Protein AF-A0A925ALH7-F1 (afdb_monomer_lite)

Structure (mmCIF, N/CA/C/O backbone):
data_AF-A0A925ALH7-F1
#
_entry.id   AF-A0A925ALH7-F1
#
loop_
_atom_site.group_PDB
_atom_site.id
_atom_site.type_symbol
_atom_site.label_atom_id
_atom_site.label_alt_id
_atom_site.label_comp_id
_atom_site.label_asym_id
_atom_site.label_entity_id
_atom_site.label_seq_id
_atom_site.pdbx_PDB_ins_code
_atom_site.Cartn_x
_atom_site.Cartn_y
_atom_site.Cartn_z
_atom_site.occupancy
_atom_site.B_iso_or_equiv
_atom_site.auth_seq_id
_atom_site.auth_comp_id
_atom_site.auth_asym_id
_atom_site.auth_atom_id
_atom_site.pdbx_PDB_model_num
ATOM 1 N N . MET A 1 1 ? -14.992 1.426 3.749 1.00 86.06 1 MET A N 1
ATOM 2 C CA . MET A 1 1 ? -14.210 1.825 4.932 1.00 86.06 1 MET A CA 1
ATOM 3 C C . MET A 1 1 ? -14.855 1.413 6.254 1.00 86.06 1 MET A C 1
ATOM 5 O O . MET A 1 1 ? -14.428 0.406 6.809 1.00 86.06 1 MET A O 1
ATOM 9 N N . ARG A 1 2 ? -15.928 2.074 6.720 1.00 90.50 2 ARG A N 1
ATOM 10 C CA . ARG A 1 2 ? -16.553 1.823 8.039 1.00 90.50 2 ARG A CA 1
ATOM 11 C C . ARG A 1 2 ? -16.917 0.365 8.333 1.00 90.50 2 ARG A C 1
ATOM 13 O O . ARG A 1 2 ? -16.501 -0.179 9.348 1.00 90.50 2 ARG A O 1
ATOM 20 N N . ALA A 1 3 ? -17.649 -0.301 7.438 1.00 90.56 3 ALA A N 1
ATOM 21 C CA . ALA A 1 3 ? -18.069 -1.691 7.657 1.00 90.56 3 ALA A CA 1
ATOM 22 C C . ALA A 1 3 ? -16.878 -2.656 7.830 1.00 90.56 3 ALA A C 1
ATOM 24 O O . ALA A 1 3 ? -16.920 -3.555 8.670 1.00 90.56 3 ALA A O 1
ATOM 25 N N . ARG A 1 4 ? -15.788 -2.436 7.078 1.00 89.25 4 ARG A N 1
ATOM 26 C CA . ARG A 1 4 ? -14.549 -3.217 7.206 1.00 89.25 4 ARG A CA 1
ATOM 27 C C . ARG A 1 4 ? -13.838 -2.937 8.526 1.00 89.25 4 ARG A C 1
ATOM 29 O O . ARG A 1 4 ? -13.373 -3.889 9.146 1.00 89.25 4 ARG A O 1
ATOM 36 N N . LEU A 1 5 ? -13.804 -1.677 8.975 1.00 92.44 5 LEU A N 1
ATOM 37 C CA . LEU A 1 5 ? -13.282 -1.335 10.300 1.00 92.44 5 LEU A CA 1
ATOM 38 C C . LEU A 1 5 ? -14.066 -2.052 11.393 1.00 92.44 5 LEU A C 1
ATOM 40 O O . LEU A 1 5 ? -13.461 -2.726 12.215 1.00 92.44 5 LEU A O 1
ATOM 44 N N . LYS A 1 6 ? -15.401 -1.963 11.379 1.00 93.00 6 LYS A N 1
ATOM 45 C CA . LYS A 1 6 ? -16.244 -2.603 12.399 1.00 93.00 6 LYS A CA 1
ATOM 46 C C . LYS A 1 6 ? -16.045 -4.114 12.449 1.00 93.00 6 LYS A C 1
ATOM 48 O O . LYS A 1 6 ? -16.034 -4.691 13.530 1.00 93.00 6 LYS A O 1
ATOM 53 N N . ALA A 1 7 ? -15.859 -4.755 11.295 1.00 91.81 7 ALA A N 1
ATOM 54 C CA . ALA A 1 7 ? -15.522 -6.173 11.242 1.00 91.81 7 ALA A CA 1
ATOM 55 C C . ALA A 1 7 ? -14.143 -6.459 11.864 1.00 91.81 7 ALA A C 1
ATOM 57 O O . ALA A 1 7 ? -14.039 -7.339 12.711 1.00 91.81 7 ALA A O 1
ATOM 58 N N . ALA A 1 8 ? -13.109 -5.696 11.495 1.00 90.56 8 ALA A N 1
ATOM 59 C CA . ALA A 1 8 ? -11.746 -5.884 11.996 1.00 90.56 8 ALA A CA 1
ATOM 60 C C . ALA A 1 8 ? -11.597 -5.566 13.496 1.00 90.56 8 ALA A C 1
ATOM 62 O O . ALA A 1 8 ? -10.857 -6.240 14.207 1.00 90.56 8 ALA A O 1
ATOM 63 N N . ALA A 1 9 ? -12.299 -4.541 13.978 1.00 94.62 9 ALA A N 1
ATOM 64 C CA . ALA A 1 9 ? -12.215 -4.068 15.353 1.00 94.62 9 ALA A CA 1
ATOM 65 C C . ALA A 1 9 ? -12.999 -4.941 16.339 1.00 94.62 9 ALA A C 1
ATOM 67 O O . ALA A 1 9 ? -12.675 -4.945 17.524 1.00 94.62 9 ALA A O 1
ATOM 68 N N . ARG A 1 10 ? -13.994 -5.703 15.864 1.00 95.38 10 ARG A N 1
ATOM 69 C CA . ARG A 1 10 ? -14.828 -6.575 16.704 1.00 95.38 10 ARG A CA 1
ATOM 70 C C . ARG A 1 10 ? -13.990 -7.524 17.554 1.00 95.38 10 ARG A C 1
ATOM 72 O O . ARG A 1 10 ? -14.187 -7.592 18.762 1.00 95.38 10 ARG A O 1
ATOM 79 N N . ASP A 1 11 ? -13.032 -8.202 16.929 1.00 94.19 11 ASP A N 1
ATOM 80 C CA . ASP A 1 11 ? -12.168 -9.164 17.616 1.00 94.19 11 ASP A CA 1
ATOM 81 C C . ASP A 1 11 ? -11.245 -8.469 18.625 1.00 94.19 11 ASP A C 1
ATOM 83 O O . ASP A 1 11 ? -10.962 -9.014 19.689 1.00 94.19 11 ASP A O 1
ATOM 87 N N . ILE A 1 12 ? -10.804 -7.244 18.316 1.00 95.94 12 ILE A N 1
ATOM 88 C CA . ILE A 1 12 ? -9.934 -6.442 19.185 1.00 95.94 12 ILE A CA 1
ATOM 89 C C . ILE A 1 12 ? -10.691 -6.006 20.441 1.00 95.94 12 ILE A C 1
ATOM 91 O O . ILE A 1 12 ? -10.174 -6.170 21.544 1.00 95.94 12 ILE A O 1
ATOM 95 N N . VAL A 1 13 ? -11.909 -5.481 20.285 1.00 95.94 13 VAL A N 1
ATOM 96 C CA . VAL A 1 13 ? -12.755 -5.050 21.408 1.00 95.94 13 VAL A CA 1
ATOM 97 C C . VAL A 1 13 ? -13.116 -6.245 22.289 1.00 95.94 13 VAL A C 1
ATOM 99 O O . VAL A 1 13 ? -12.867 -6.203 23.491 1.00 95.94 13 VAL A O 1
ATOM 102 N N . ALA A 1 14 ? -13.584 -7.348 21.697 1.00 95.06 14 ALA A N 1
ATOM 103 C CA . ALA A 1 14 ? -13.935 -8.551 22.450 1.00 95.06 14 ALA A CA 1
ATOM 104 C C . ALA A 1 14 ? -12.733 -9.128 23.222 1.00 95.06 14 ALA A C 1
ATOM 106 O O . ALA A 1 14 ? -12.844 -9.474 24.397 1.00 95.06 14 ALA A O 1
ATOM 107 N N . ALA A 1 15 ? -11.553 -9.200 22.595 1.00 94.31 15 ALA A N 1
ATOM 108 C CA . ALA A 1 15 ? -10.349 -9.682 23.267 1.00 94.31 15 ALA A CA 1
ATOM 109 C C . ALA A 1 15 ? -9.864 -8.730 24.371 1.00 94.31 15 ALA A C 1
ATOM 111 O O . ALA A 1 15 ? -9.342 -9.193 25.385 1.00 94.31 15 ALA A O 1
ATOM 112 N N . PHE A 1 16 ? -10.029 -7.417 24.196 1.00 94.12 16 PHE A N 1
ATOM 113 C CA . PHE A 1 16 ? -9.699 -6.426 25.219 1.00 94.12 16 PHE A CA 1
ATOM 114 C C . PHE A 1 16 ? -10.582 -6.573 26.463 1.00 94.12 16 PHE A C 1
ATOM 116 O O . PHE A 1 16 ? -10.059 -6.572 27.578 1.00 94.12 16 PHE A O 1
ATOM 123 N N . GLU A 1 17 ? -11.891 -6.761 26.274 1.00 92.12 17 GLU A N 1
ATOM 124 C CA . GLU A 1 17 ? -12.846 -7.004 27.361 1.00 92.12 17 GLU A CA 1
ATOM 125 C C . GLU A 1 17 ? -12.494 -8.277 28.140 1.00 92.12 17 GLU A C 1
ATOM 127 O O . GLU A 1 17 ? -12.386 -8.246 29.366 1.00 92.12 17 GLU A O 1
ATOM 132 N N . VAL A 1 18 ? -12.224 -9.381 27.433 1.00 92.69 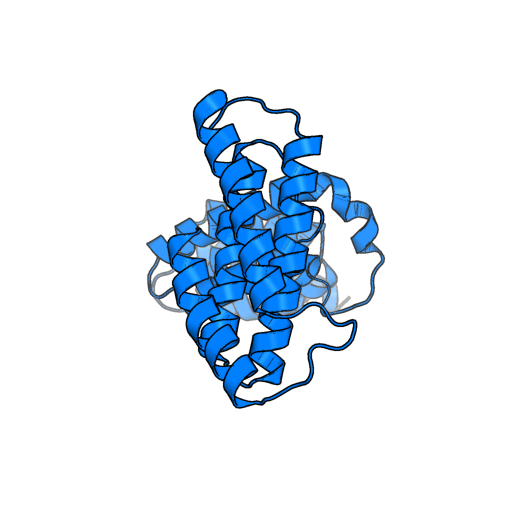18 VAL A N 1
ATOM 133 C CA . VAL A 1 18 ? -11.829 -10.662 28.048 1.00 92.69 18 VAL A CA 1
ATOM 134 C C . VAL A 1 18 ? -10.500 -10.554 28.794 1.00 92.69 18 VAL A C 1
ATOM 136 O O . VAL A 1 18 ? -10.334 -11.159 29.851 1.00 92.69 18 VAL A O 1
ATOM 139 N N . ALA A 1 19 ? -9.546 -9.782 28.270 1.00 89.88 19 ALA A N 1
ATOM 140 C CA . ALA A 1 19 ? -8.253 -9.587 28.917 1.00 89.88 19 ALA A CA 1
ATOM 141 C C . ALA A 1 19 ? -8.357 -8.811 30.244 1.00 89.88 19 ALA A C 1
ATOM 143 O O . ALA A 1 19 ? -7.386 -8.795 31.002 1.00 89.88 19 ALA A O 1
ATOM 144 N N . GLY A 1 20 ? -9.497 -8.161 30.522 1.00 83.56 20 GLY A N 1
ATOM 145 C CA . GLY A 1 20 ? -9.746 -7.447 31.774 1.00 83.56 20 GLY A CA 1
ATOM 146 C C . GLY A 1 20 ? -8.729 -6.337 32.044 1.00 83.56 20 GLY A C 1
ATOM 147 O O . GLY A 1 20 ? -8.451 -6.021 33.200 1.00 83.56 20 GLY A O 1
ATOM 148 N N . ILE A 1 21 ? -8.121 -5.781 30.989 1.00 80.94 21 ILE A N 1
ATOM 149 C CA . ILE A 1 21 ? -7.087 -4.754 31.114 1.00 80.94 21 ILE A CA 1
ATOM 150 C C . ILE A 1 21 ? -7.768 -3.488 31.646 1.00 80.94 21 ILE A C 1
ATOM 152 O O . ILE A 1 21 ? -8.625 -2.937 30.951 1.00 80.94 21 ILE A O 1
ATOM 156 N N . PRO A 1 22 ? -7.399 -2.988 32.841 1.00 74.88 22 PRO A N 1
ATOM 157 C CA . PRO A 1 22 ? -8.024 -1.795 33.382 1.00 74.88 22 PRO A CA 1
ATOM 158 C C . PRO A 1 22 ? -7.786 -0.622 32.423 1.00 74.88 22 PRO A C 1
ATOM 160 O O . PRO A 1 22 ? -6.635 -0.399 32.025 1.00 74.88 22 PRO A O 1
ATOM 163 N N . PRO A 1 23 ? -8.830 0.142 32.059 1.00 67.44 23 PRO A N 1
ATOM 164 C CA . PRO A 1 23 ? -8.696 1.229 31.095 1.00 67.44 23 PRO A CA 1
ATOM 165 C C . PRO A 1 23 ? -7.721 2.315 31.580 1.00 67.44 23 PRO A C 1
ATOM 167 O O . PRO A 1 23 ? -6.943 2.843 30.786 1.00 67.44 23 PRO A O 1
ATOM 170 N N . GLY A 1 24 ? -7.666 2.589 32.891 1.00 70.56 24 GLY A N 1
ATOM 171 C CA . GLY A 1 24 ? -6.810 3.642 33.455 1.00 70.56 24 GLY A CA 1
ATOM 172 C C . GLY A 1 24 ? -6.976 4.974 32.706 1.00 70.56 24 GLY A C 1
ATOM 173 O O . GLY A 1 24 ? -8.068 5.289 32.249 1.00 70.56 24 GLY A O 1
ATOM 174 N N . ASN A 1 25 ? -5.877 5.715 32.515 1.00 63.66 25 ASN A N 1
ATOM 175 C CA . ASN A 1 25 ? -5.824 6.901 31.638 1.00 63.66 25 ASN A CA 1
ATOM 176 C C . ASN A 1 25 ? -5.467 6.557 30.176 1.00 63.66 25 ASN A C 1
ATOM 178 O O . ASN A 1 25 ? -4.967 7.410 29.444 1.00 63.66 25 ASN A O 1
ATOM 182 N N . LYS A 1 26 ? -5.613 5.299 29.748 1.00 78.50 26 LYS A N 1
ATOM 183 C CA . LYS A 1 26 ? -5.202 4.875 28.405 1.00 78.50 26 LYS A CA 1
ATOM 184 C C . LYS A 1 26 ? -6.384 4.915 27.450 1.00 78.50 26 LYS A C 1
ATOM 186 O O . LYS A 1 26 ? -7.490 4.515 27.797 1.00 78.50 26 LYS A O 1
ATOM 191 N N . ILE A 1 27 ? -6.110 5.327 26.218 1.00 89.88 27 ILE A N 1
ATOM 192 C CA . ILE A 1 27 ? -7.058 5.219 25.113 1.00 89.88 27 ILE A CA 1
ATOM 193 C C . ILE A 1 27 ? -7.340 3.727 24.862 1.00 89.88 27 ILE A C 1
ATOM 195 O O . ILE A 1 27 ? -6.418 2.937 24.628 1.00 89.88 27 ILE A O 1
ATOM 199 N N . THR A 1 28 ? -8.611 3.333 24.956 1.00 94.12 28 THR A N 1
ATOM 200 C CA . THR A 1 28 ? -9.057 1.938 24.801 1.00 94.12 28 THR A CA 1
ATOM 201 C C . THR A 1 28 ? -9.478 1.633 23.359 1.00 94.12 28 THR A C 1
ATOM 203 O O . THR A 1 28 ? -9.799 2.561 22.613 1.00 94.12 28 THR A O 1
ATOM 206 N N . PRO A 1 29 ? -9.537 0.350 22.945 1.00 95.38 29 PRO A N 1
ATOM 207 C CA . PRO A 1 29 ? -10.056 -0.022 21.628 1.00 95.38 29 PRO A CA 1
ATOM 208 C C . PRO A 1 29 ? -11.459 0.520 21.342 1.00 95.38 29 PRO A C 1
ATOM 210 O O . PRO A 1 29 ? -11.695 1.000 20.240 1.00 95.38 29 PRO A O 1
ATOM 213 N N . THR A 1 30 ? -12.366 0.503 22.323 1.00 94.69 30 THR A N 1
ATOM 214 C CA . THR A 1 30 ? -13.728 1.039 22.162 1.00 94.69 30 THR A CA 1
ATOM 215 C C . THR A 1 30 ? -13.705 2.538 21.872 1.00 94.69 30 THR A C 1
ATOM 217 O O . THR A 1 30 ? -14.294 2.971 20.891 1.00 94.69 30 THR A O 1
ATOM 220 N N . MET A 1 31 ? -12.923 3.316 22.634 1.00 95.25 31 MET A N 1
ATOM 221 C CA . MET A 1 31 ? -12.775 4.760 22.399 1.00 95.25 31 MET A CA 1
ATOM 222 C C . MET A 1 31 ? -12.203 5.074 21.008 1.00 95.25 31 MET A C 1
ATOM 224 O O . MET A 1 31 ? -12.621 6.040 20.378 1.00 95.25 31 MET A O 1
ATOM 228 N N . LEU A 1 32 ? -11.259 4.261 20.518 1.00 96.56 32 LEU A N 1
ATOM 229 C CA . LEU A 1 32 ? -10.701 4.410 19.169 1.00 96.56 32 LEU A CA 1
ATOM 230 C C . LEU A 1 32 ? -11.740 4.111 18.090 1.00 96.56 32 LEU A C 1
ATOM 232 O O . LEU A 1 32 ? -11.796 4.818 17.090 1.00 96.56 32 LEU A O 1
ATOM 236 N N . VAL A 1 33 ? -12.550 3.066 18.274 1.00 95.94 33 VAL A N 1
ATOM 237 C CA . VAL A 1 33 ? -13.624 2.716 17.334 1.00 95.94 33 VAL A CA 1
ATOM 238 C C . VAL A 1 33 ? -14.673 3.822 17.279 1.00 95.94 33 VAL A C 1
ATOM 240 O O . VAL A 1 33 ? -15.066 4.205 16.180 1.00 95.94 33 VAL A O 1
ATOM 243 N N . ASP A 1 34 ? -15.063 4.371 18.429 1.00 95.44 34 ASP A N 1
ATOM 244 C CA . ASP A 1 34 ? -16.021 5.476 18.504 1.00 95.44 34 ASP A CA 1
ATOM 245 C C . ASP A 1 34 ? -15.467 6.740 17.825 1.00 95.44 34 ASP A C 1
ATOM 247 O O . ASP A 1 34 ? -16.157 7.365 17.021 1.00 95.44 34 ASP A O 1
ATOM 251 N N . ALA A 1 35 ? -14.196 7.082 18.067 1.00 96.38 35 ALA A N 1
ATOM 252 C CA . ALA A 1 35 ? -13.536 8.207 17.401 1.00 96.38 35 ALA A CA 1
ATOM 253 C C . ALA A 1 35 ? -13.450 8.012 15.876 1.00 96.38 35 ALA A C 1
ATOM 255 O O . ALA A 1 35 ? -13.762 8.922 15.109 1.00 96.38 35 ALA A O 1
ATOM 256 N N . LEU A 1 36 ? -13.078 6.811 15.420 1.00 96.19 36 LEU A N 1
ATOM 257 C CA . LEU A 1 36 ? -13.052 6.469 13.995 1.00 96.19 36 LEU A CA 1
ATOM 258 C C . LEU A 1 36 ? -14.443 6.568 13.358 1.00 96.19 36 LEU A C 1
ATOM 260 O O . LEU A 1 36 ? -14.549 7.001 12.213 1.00 96.19 36 LEU A O 1
ATOM 264 N N . ASP A 1 37 ? -15.501 6.187 14.078 1.00 95.00 37 ASP A N 1
ATOM 265 C CA . ASP A 1 37 ? -16.875 6.318 13.596 1.00 95.00 37 ASP A CA 1
ATOM 266 C C . ASP A 1 37 ? -17.260 7.791 13.374 1.00 95.00 37 ASP A C 1
ATOM 268 O O . ASP A 1 37 ? -17.856 8.088 12.337 1.00 95.00 37 ASP A O 1
ATOM 272 N N . VAL A 1 38 ? -16.857 8.702 14.269 1.00 95.19 38 VAL A N 1
ATOM 273 C CA . VAL A 1 38 ? -17.070 10.153 14.109 1.00 95.19 38 VAL A CA 1
ATOM 274 C C . VAL A 1 38 ? -16.328 10.689 12.884 1.00 95.19 38 VAL A C 1
ATOM 276 O O . VAL A 1 38 ? -16.925 11.339 12.030 1.00 95.19 38 VAL A O 1
ATOM 279 N N . PHE A 1 39 ? -15.042 10.371 12.727 1.00 95.38 39 PHE A N 1
ATOM 280 C CA . PHE A 1 39 ? -14.279 10.848 11.568 1.00 95.38 39 PHE A CA 1
ATOM 281 C C . PHE A 1 39 ? -14.783 10.265 10.243 1.00 95.38 39 PHE A C 1
ATOM 283 O O . PHE A 1 39 ? -14.723 10.922 9.205 1.00 95.38 39 PHE A O 1
ATOM 290 N N . PHE A 1 40 ? -15.311 9.040 10.249 1.00 94.38 40 PHE A N 1
ATOM 291 C CA . PHE A 1 40 ? -15.970 8.491 9.068 1.00 94.38 40 PHE A CA 1
ATOM 292 C C . PHE A 1 40 ? -17.297 9.183 8.758 1.00 94.38 40 PHE A C 1
ATOM 294 O O . PHE A 1 40 ? -17.622 9.298 7.576 1.00 94.38 40 PHE A O 1
ATOM 301 N N . ASP A 1 41 ? -18.034 9.678 9.760 1.00 94.12 41 ASP A N 1
ATOM 302 C CA . ASP A 1 41 ? -19.218 10.511 9.518 1.00 94.12 41 ASP A CA 1
ATOM 303 C C . ASP A 1 41 ? -18.812 11.806 8.807 1.00 94.12 41 ASP A C 1
ATOM 305 O O . ASP A 1 41 ? -19.461 12.199 7.837 1.00 94.12 41 ASP A O 1
ATOM 309 N N . ASP A 1 42 ? -17.690 12.415 9.202 1.00 92.50 42 ASP A N 1
ATOM 310 C CA . ASP A 1 42 ? -17.139 13.586 8.515 1.00 92.50 42 ASP A CA 1
ATOM 311 C C . ASP A 1 42 ? -16.723 13.281 7.073 1.00 92.50 42 ASP A C 1
ATOM 313 O O . ASP A 1 42 ? -17.069 14.039 6.164 1.00 92.50 42 ASP A O 1
ATOM 317 N N . CYS A 1 43 ? -16.044 12.155 6.822 1.00 92.62 43 CYS A N 1
ATOM 318 C CA . CYS A 1 43 ? -15.708 11.734 5.460 1.00 92.62 43 CYS A CA 1
ATOM 319 C C . CYS A 1 43 ? -16.962 11.546 4.590 1.00 92.62 43 CYS A C 1
ATOM 321 O O . CYS A 1 43 ? -17.005 12.024 3.458 1.00 92.62 43 CYS A O 1
ATOM 323 N N . GLU A 1 44 ? -17.982 10.857 5.111 1.00 91.69 44 GLU A N 1
ATOM 324 C CA . GLU A 1 44 ? -19.242 10.596 4.404 1.00 91.69 44 GLU A CA 1
ATOM 325 C C . GLU A 1 44 ? -20.052 11.880 4.177 1.00 91.69 44 GLU A C 1
ATOM 327 O O . GLU A 1 44 ? -20.717 12.028 3.148 1.00 91.69 44 GLU A O 1
ATOM 332 N N . ARG A 1 45 ? -20.000 12.822 5.124 1.00 90.88 45 ARG A N 1
ATOM 333 C CA . ARG A 1 45 ? -20.608 14.147 4.996 1.00 90.88 45 ARG A CA 1
ATOM 334 C C . ARG A 1 45 ? -19.923 14.952 3.897 1.00 90.88 45 ARG A C 1
ATOM 336 O O . ARG A 1 45 ? -20.615 15.459 3.020 1.00 90.88 45 ARG A O 1
ATOM 343 N N . ILE A 1 46 ? -18.592 15.005 3.894 1.00 90.44 46 ILE A N 1
ATOM 344 C CA . ILE A 1 46 ? -17.806 15.679 2.853 1.00 90.44 46 ILE A CA 1
ATOM 345 C C . ILE A 1 46 ? -18.099 15.076 1.471 1.00 90.44 46 ILE A C 1
ATOM 347 O O . ILE A 1 46 ? -18.396 15.811 0.528 1.00 90.44 46 ILE A O 1
ATOM 351 N N . ASP A 1 47 ? -18.093 13.744 1.359 1.00 90.25 47 ASP A N 1
ATOM 352 C CA . ASP A 1 47 ? -18.410 13.039 0.111 1.00 90.25 47 ASP A CA 1
ATOM 353 C C . ASP A 1 47 ? -19.821 13.384 -0.400 1.00 90.25 47 ASP A C 1
ATOM 355 O O . ASP A 1 47 ? -20.040 13.444 -1.609 1.00 90.25 47 ASP A O 1
ATOM 359 N N . ARG A 1 48 ? -20.782 13.623 0.502 1.00 89.00 48 ARG A N 1
ATOM 360 C CA . ARG A 1 48 ? -22.171 13.968 0.162 1.00 89.00 48 ARG A CA 1
ATOM 361 C C . ARG A 1 48 ? -22.355 15.439 -0.201 1.00 89.00 48 ARG A C 1
ATOM 363 O O . ARG A 1 48 ? -23.110 15.733 -1.121 1.00 89.00 48 ARG A O 1
ATOM 370 N N . GLU A 1 49 ? -21.717 16.342 0.539 1.00 87.00 49 GLU A N 1
ATOM 371 C CA . GLU A 1 49 ? -21.857 17.794 0.370 1.00 87.00 49 GLU A CA 1
ATOM 372 C C . GLU A 1 49 ? -21.142 18.291 -0.884 1.00 87.00 49 GLU A C 1
ATOM 374 O O . GLU A 1 49 ? -21.700 19.079 -1.645 1.00 87.00 49 GLU A O 1
ATOM 379 N N . TYR A 1 50 ? -19.922 17.813 -1.114 1.00 83.19 50 TYR A N 1
ATOM 380 C CA . TYR A 1 50 ? -19.077 18.295 -2.201 1.00 83.19 50 TYR A CA 1
ATOM 381 C C . TYR A 1 50 ? -19.072 17.308 -3.376 1.00 83.19 50 TYR A C 1
ATOM 383 O O . TYR A 1 50 ? -18.882 17.699 -4.524 1.00 83.19 50 TYR A O 1
ATOM 391 N N . GLY A 1 51 ? -19.368 16.032 -3.136 1.00 79.69 51 GLY A N 1
ATOM 392 C CA . GLY A 1 51 ? -19.218 14.975 -4.129 1.00 79.69 51 GLY A CA 1
ATOM 393 C C . GLY A 1 51 ? -17.823 14.340 -4.072 1.00 79.69 51 GLY A C 1
ATOM 394 O O . GLY A 1 51 ? -16.899 14.882 -3.467 1.00 79.69 51 GLY A O 1
ATOM 395 N N . PRO A 1 52 ? -17.621 13.190 -4.735 1.00 70.06 52 PRO A N 1
ATOM 396 C CA . PRO A 1 52 ? -16.431 12.351 -4.551 1.00 70.06 52 PRO A CA 1
ATOM 397 C C . PRO A 1 52 ? -15.123 12.937 -5.113 1.00 70.06 52 PRO A C 1
ATOM 399 O O . PRO A 1 52 ? -14.066 12.322 -4.952 1.00 70.06 52 PRO A O 1
ATOM 402 N N . THR A 1 53 ? -15.188 14.065 -5.827 1.00 68.31 53 THR A N 1
ATOM 403 C CA . THR A 1 53 ? -14.055 14.671 -6.551 1.00 68.31 53 THR A CA 1
ATOM 404 C C . THR A 1 53 ? -13.989 16.194 -6.429 1.00 68.31 53 THR A C 1
ATOM 406 O O . THR A 1 53 ? -13.216 16.824 -7.153 1.00 68.31 53 THR A O 1
ATOM 409 N N . ALA A 1 54 ? -14.843 16.806 -5.611 1.0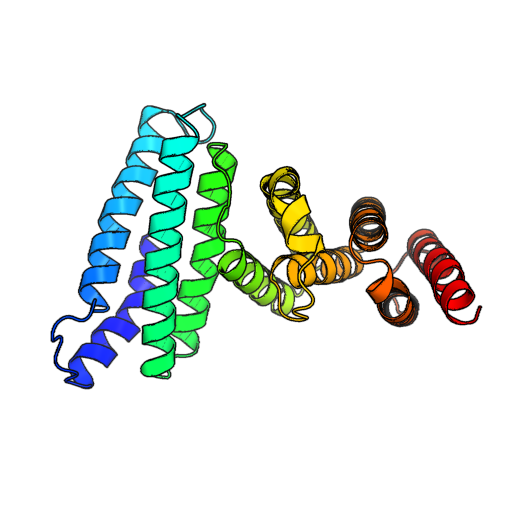0 64.62 54 ALA A N 1
ATOM 410 C CA . ALA A 1 54 ? -14.893 18.257 -5.506 1.00 64.62 54 ALA A CA 1
ATOM 411 C C . ALA A 1 54 ? -13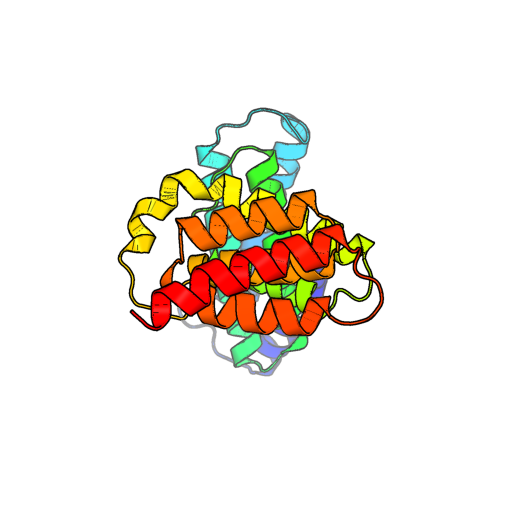.794 18.813 -4.601 1.00 64.62 54 ALA A C 1
ATOM 413 O O . ALA A 1 54 ? -13.228 18.119 -3.760 1.00 64.62 54 ALA A O 1
ATOM 414 N N . GLU A 1 55 ? -13.475 20.086 -4.813 1.00 63.69 55 GLU A N 1
ATOM 415 C CA . GLU A 1 55 ? -12.454 20.786 -4.045 1.00 63.69 55 GLU A CA 1
ATOM 416 C C . GLU A 1 55 ? -13.010 21.182 -2.674 1.00 63.69 55 GLU A C 1
ATOM 418 O O . GLU A 1 55 ? -13.782 22.129 -2.541 1.00 63.69 55 GLU A O 1
ATOM 423 N N . VAL A 1 56 ? -12.605 20.428 -1.658 1.00 75.19 56 VAL A N 1
ATOM 424 C CA . VAL A 1 56 ? -12.767 20.758 -0.239 1.00 75.19 56 VAL A CA 1
ATOM 425 C C . VAL A 1 56 ? -11.502 21.488 0.217 1.00 75.19 56 VAL A C 1
ATOM 427 O O . VAL A 1 56 ? -10.441 21.336 -0.399 1.00 75.19 56 VAL A O 1
ATOM 430 N N . LEU A 1 57 ? -11.576 22.276 1.294 1.00 75.75 57 LEU A N 1
ATOM 431 C CA . LEU A 1 57 ? -10.376 22.844 1.910 1.00 75.75 57 LEU A CA 1
ATOM 432 C C . LEU A 1 57 ? -9.391 21.715 2.254 1.00 75.75 57 LEU A C 1
ATOM 434 O O . LEU A 1 57 ? -9.637 20.885 3.127 1.00 75.75 57 LEU A O 1
ATOM 438 N N . ALA A 1 58 ? -8.264 21.686 1.540 1.00 75.12 58 ALA A N 1
ATOM 439 C CA . ALA A 1 58 ? -7.301 20.590 1.612 1.00 75.12 58 ALA A CA 1
ATOM 440 C C . ALA A 1 58 ? -6.701 20.402 3.016 1.00 75.12 58 ALA A C 1
ATOM 442 O O . ALA A 1 58 ? -6.299 19.290 3.362 1.00 75.12 58 ALA A O 1
ATOM 443 N N . GLU A 1 59 ? -6.645 21.464 3.827 1.00 81.62 59 GLU A N 1
ATOM 444 C CA . GLU A 1 59 ? -6.159 21.390 5.209 1.00 81.62 59 GLU A CA 1
ATOM 445 C C . GLU A 1 59 ? -7.118 20.596 6.107 1.00 81.62 59 GLU A C 1
ATOM 447 O O . GLU A 1 59 ? -6.654 19.756 6.873 1.00 81.62 59 GLU A O 1
ATOM 452 N N . ASP A 1 60 ? -8.435 20.755 5.939 1.00 87.75 60 ASP A N 1
ATOM 453 C CA . ASP A 1 60 ? -9.439 20.010 6.712 1.00 87.75 60 ASP A CA 1
ATOM 454 C C . ASP A 1 60 ? -9.388 18.516 6.370 1.00 87.75 60 ASP A C 1
ATOM 456 O O . ASP A 1 60 ? -9.353 17.657 7.250 1.00 87.75 60 ASP A O 1
ATOM 460 N N . VAL A 1 61 ? -9.286 18.194 5.076 1.00 92.62 61 VAL A N 1
ATOM 461 C CA . VAL A 1 61 ? -9.124 16.814 4.585 1.00 92.62 61 VAL A CA 1
ATOM 462 C C . VAL A 1 61 ? -7.847 16.186 5.141 1.00 92.62 61 VAL A C 1
ATOM 464 O O . VAL A 1 61 ? -7.845 15.028 5.560 1.00 92.62 61 VAL A O 1
ATOM 467 N N . THR A 1 62 ? -6.755 16.952 5.146 1.00 93.38 62 THR A N 1
ATOM 468 C CA . THR A 1 62 ? -5.461 16.506 5.669 1.00 93.38 62 THR A CA 1
ATOM 469 C C . THR A 1 62 ? -5.541 16.237 7.170 1.00 93.38 62 THR A C 1
ATOM 471 O O . THR A 1 62 ? -5.107 15.176 7.612 1.00 93.38 62 THR A O 1
ATOM 474 N N . ALA A 1 63 ? -6.143 17.145 7.941 1.00 94.00 63 ALA A N 1
ATOM 475 C CA . ALA A 1 63 ? -6.301 16.995 9.383 1.00 94.00 63 ALA A CA 1
ATOM 476 C C . ALA A 1 63 ? -7.165 15.776 9.745 1.00 94.00 63 ALA A C 1
ATOM 478 O O . ALA A 1 63 ? -6.778 14.989 10.608 1.00 94.00 63 ALA A O 1
ATOM 479 N N . ILE A 1 64 ? -8.284 15.561 9.043 1.00 95.06 64 ILE A N 1
ATOM 480 C CA . ILE A 1 64 ? -9.132 14.373 9.235 1.00 95.06 64 ILE A CA 1
ATOM 481 C C . ILE A 1 64 ? -8.340 13.096 8.928 1.00 95.06 64 ILE A C 1
ATOM 483 O O . ILE A 1 64 ? -8.382 12.137 9.697 1.00 95.06 64 ILE A O 1
ATOM 487 N N . ALA A 1 65 ? -7.586 13.076 7.825 1.00 95.56 65 ALA A N 1
ATOM 488 C CA . ALA A 1 65 ? -6.771 11.921 7.464 1.00 95.56 65 ALA A CA 1
ATOM 489 C C . ALA A 1 65 ? -5.686 11.621 8.513 1.00 95.56 65 ALA A C 1
ATOM 491 O O . ALA A 1 65 ? -5.490 10.454 8.849 1.00 95.56 65 ALA A O 1
ATOM 492 N N . ASP A 1 66 ? -5.018 12.645 9.055 1.00 95.06 66 ASP A N 1
ATOM 493 C CA . ASP A 1 66 ? -4.023 12.490 10.123 1.00 95.06 66 ASP A CA 1
ATOM 494 C C . ASP A 1 66 ? -4.649 11.849 11.374 1.00 95.06 66 ASP A C 1
ATOM 496 O O . ASP A 1 66 ? -4.126 10.856 11.881 1.00 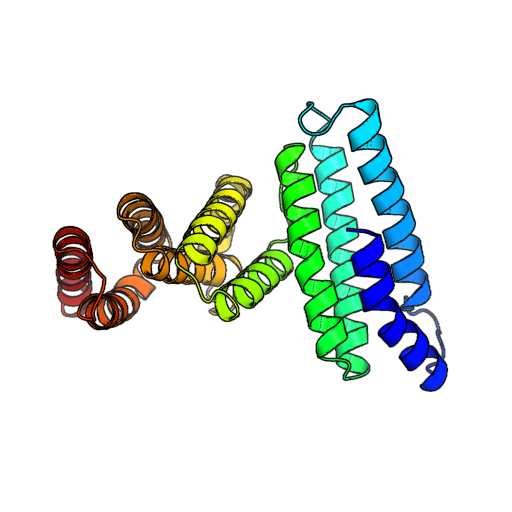95.06 66 ASP A O 1
ATOM 500 N N . GLN A 1 67 ? -5.816 12.335 11.813 1.00 95.81 67 GLN A N 1
ATOM 501 C CA . GLN A 1 67 ? -6.530 11.773 12.967 1.00 95.81 67 GLN A CA 1
ATOM 502 C C . GLN A 1 67 ? -6.988 10.326 12.734 1.00 95.81 67 GLN A C 1
ATOM 504 O O . GLN A 1 67 ? -6.864 9.469 13.615 1.00 95.81 67 GLN A O 1
ATOM 509 N N . LEU A 1 68 ? -7.463 10.014 11.524 1.00 96.38 68 LEU A N 1
ATOM 510 C CA . LEU A 1 68 ? -7.793 8.646 11.130 1.00 96.38 68 LEU A CA 1
ATOM 511 C C . LEU A 1 68 ? -6.563 7.729 11.178 1.00 96.38 68 LEU A C 1
ATOM 513 O O . LEU A 1 68 ? -6.661 6.607 11.677 1.00 96.38 68 LEU A O 1
ATOM 517 N N . PHE A 1 69 ? -5.405 8.174 10.679 1.00 95.81 69 PHE A N 1
ATOM 518 C CA . PHE A 1 69 ? -4.175 7.378 10.724 1.00 95.81 69 PHE A CA 1
ATOM 519 C C . PHE A 1 69 ? -3.689 7.131 12.151 1.00 95.81 69 PHE A C 1
ATOM 521 O O . PHE A 1 69 ? -3.296 6.002 12.448 1.00 95.81 69 PHE A O 1
ATOM 528 N N . GLU A 1 70 ? -3.762 8.131 13.028 1.00 94.94 70 GLU A N 1
ATOM 529 C CA . GLU A 1 70 ? -3.416 7.999 14.448 1.00 94.94 70 GLU A CA 1
ATOM 530 C C . GLU A 1 70 ? -4.307 6.960 15.138 1.00 94.94 70 GLU A C 1
ATOM 532 O O . GLU A 1 70 ? -3.805 6.004 15.735 1.00 94.94 70 GLU A O 1
ATOM 537 N N . CYS A 1 71 ? -5.626 7.051 14.951 1.00 96.19 71 CYS A N 1
ATOM 538 C CA . CYS A 1 71 ? -6.556 6.091 15.540 1.00 96.19 71 CYS A CA 1
ATOM 539 C C . CYS A 1 71 ? -6.352 4.664 15.000 1.00 96.19 71 CYS A C 1
ATOM 541 O O . CYS A 1 71 ? -6.384 3.693 15.759 1.00 96.19 71 CYS A O 1
ATOM 543 N N . LEU A 1 72 ? -6.116 4.512 13.690 1.00 96.00 72 LEU A N 1
ATOM 544 C CA . LEU A 1 72 ? -5.818 3.211 13.077 1.00 96.00 72 LEU A CA 1
ATOM 545 C C . LEU A 1 72 ? -4.485 2.637 13.572 1.00 96.00 72 LEU A C 1
ATOM 547 O O . LEU A 1 72 ? -4.378 1.425 13.767 1.00 96.00 72 LEU A O 1
ATOM 551 N N . HIS A 1 73 ? -3.474 3.482 13.780 1.00 93.50 73 HIS A N 1
ATOM 552 C CA . HIS A 1 73 ? -2.188 3.070 14.331 1.00 93.50 73 HIS A CA 1
ATOM 553 C C . HIS A 1 73 ? -2.352 2.515 15.747 1.00 93.50 73 HIS A C 1
ATOM 555 O O . HIS A 1 73 ? -1.921 1.391 16.019 1.00 93.50 73 HIS A O 1
ATOM 561 N N . ASP A 1 74 ? -3.043 3.246 16.619 1.00 94.75 74 ASP A N 1
ATOM 562 C CA . ASP A 1 74 ? -3.278 2.826 18.000 1.00 94.75 74 ASP A CA 1
ATOM 563 C C . ASP A 1 74 ? -4.141 1.567 18.084 1.00 94.75 74 ASP A C 1
ATOM 565 O O . ASP A 1 74 ? -3.856 0.660 18.873 1.00 94.75 74 ASP A O 1
ATOM 569 N N . LEU A 1 75 ? -5.149 1.443 17.217 1.00 95.75 75 LEU A N 1
ATOM 570 C CA . LEU A 1 75 ? -5.969 0.238 17.144 1.00 95.75 75 LEU A CA 1
ATOM 571 C C . LEU A 1 75 ? -5.149 -0.967 16.652 1.00 95.75 75 LEU A C 1
ATOM 573 O O . LEU A 1 75 ? -5.280 -2.073 17.182 1.00 95.75 75 LEU A O 1
ATOM 577 N N . GLY A 1 76 ? -4.246 -0.755 15.691 1.00 94.56 76 GLY A N 1
ATOM 578 C CA . GLY A 1 76 ? -3.277 -1.758 15.249 1.00 94.56 76 GLY A CA 1
ATOM 579 C C . GLY A 1 76 ? -2.322 -2.192 16.368 1.00 94.56 76 GLY A C 1
ATOM 580 O O . GLY A 1 76 ? -2.088 -3.390 16.539 1.00 94.56 76 GLY A O 1
ATOM 581 N N . ASN A 1 77 ? -1.834 -1.248 17.179 1.00 93.88 77 ASN A N 1
ATOM 582 C CA . ASN A 1 77 ? -0.992 -1.529 18.346 1.00 93.88 77 ASN A CA 1
ATOM 583 C C . ASN A 1 77 ? -1.738 -2.369 19.394 1.00 93.88 77 ASN A C 1
ATOM 585 O O . ASN A 1 77 ? -1.158 -3.275 19.998 1.00 93.88 77 ASN A O 1
ATOM 589 N N . TRP A 1 78 ? -3.033 -2.119 19.601 1.00 95.44 78 TRP A N 1
ATOM 590 C CA . TRP A 1 78 ? -3.870 -2.972 20.445 1.00 95.44 78 TRP A CA 1
ATOM 591 C C . TRP A 1 78 ? -4.008 -4.387 19.885 1.00 95.44 78 TRP A C 1
ATOM 593 O O . TRP A 1 78 ? -3.840 -5.349 20.637 1.00 95.44 78 TRP A O 1
ATOM 603 N N . ALA A 1 79 ? -4.233 -4.528 18.578 1.00 95.38 79 ALA A N 1
ATOM 604 C CA . ALA A 1 79 ? -4.287 -5.834 17.927 1.00 95.38 79 ALA A CA 1
ATOM 605 C C . ALA A 1 79 ? -2.979 -6.625 18.129 1.00 95.38 79 ALA A C 1
ATOM 607 O O . ALA A 1 79 ? -3.023 -7.811 18.453 1.00 95.38 79 ALA A O 1
ATOM 608 N N . ASP A 1 80 ? -1.820 -5.964 18.021 1.00 94.06 80 ASP A N 1
ATOM 609 C CA . ASP A 1 80 ? -0.510 -6.567 18.302 1.00 94.06 80 ASP A CA 1
ATOM 610 C C . ASP A 1 80 ? -0.378 -7.026 19.756 1.00 94.06 80 ASP A C 1
ATOM 612 O O . ASP A 1 80 ? 0.012 -8.167 20.019 1.00 94.06 80 ASP A O 1
ATOM 616 N N . ARG A 1 81 ? -0.745 -6.169 20.716 1.00 93.56 81 ARG A N 1
ATOM 617 C CA . ARG A 1 81 ? -0.676 -6.485 22.154 1.00 93.56 81 ARG A CA 1
ATOM 618 C C . ARG A 1 81 ? -1.573 -7.661 22.533 1.00 93.56 81 ARG A C 1
ATOM 620 O O . ARG A 1 81 ? -1.189 -8.469 23.375 1.00 93.56 81 ARG A O 1
ATOM 627 N N . LEU A 1 82 ? -2.729 -7.777 21.885 1.00 94.56 82 LEU A N 1
ATOM 628 C CA . LEU A 1 82 ? -3.681 -8.877 22.052 1.00 94.56 82 LEU A CA 1
ATOM 629 C C . LEU A 1 82 ? -3.350 -10.092 21.165 1.00 94.56 82 LEU A C 1
ATOM 631 O O . LEU A 1 82 ? -4.069 -11.085 21.191 1.00 94.56 82 LEU A O 1
ATOM 635 N N . LYS A 1 83 ? -2.244 -10.042 20.406 1.00 95.56 83 LYS A N 1
ATOM 636 C CA . LYS A 1 83 ? -1.761 -11.104 19.504 1.00 95.56 83 LYS A CA 1
ATOM 637 C C . LYS A 1 83 ? -2.745 -11.466 18.380 1.00 95.56 83 LYS A C 1
ATOM 639 O O . LYS A 1 83 ? -2.698 -12.564 17.825 1.00 95.56 83 LYS A O 1
ATOM 644 N N . LEU A 1 84 ? -3.595 -10.524 17.982 1.00 95.62 84 LEU A N 1
ATOM 645 C CA . LEU A 1 84 ? -4.598 -10.669 16.928 1.00 95.62 84 LEU A CA 1
ATOM 646 C C . LEU A 1 84 ? -4.024 -10.269 15.566 1.00 95.62 84 LEU A C 1
ATOM 648 O O . LEU A 1 84 ? -4.352 -9.228 14.993 1.00 95.62 84 LEU A O 1
ATOM 652 N N . ARG A 1 85 ? -3.153 -11.121 15.017 1.00 93.25 85 ARG A N 1
ATOM 653 C CA . ARG A 1 85 ? -2.410 -10.829 13.778 1.00 93.25 85 ARG A CA 1
ATOM 654 C C . ARG A 1 85 ? -3.320 -10.554 12.571 1.00 93.25 85 ARG A C 1
ATOM 656 O O . ARG A 1 85 ? -3.011 -9.679 11.768 1.00 93.25 85 ARG A O 1
ATOM 663 N N . GLY A 1 86 ? -4.439 -11.275 12.458 1.00 92.25 86 GLY A N 1
ATOM 664 C CA . GLY A 1 86 ? -5.427 -11.074 11.391 1.00 92.25 86 GLY A CA 1
ATOM 665 C C . GLY A 1 86 ? -6.122 -9.714 11.485 1.00 92.25 86 GLY A C 1
ATOM 666 O O . GLY A 1 86 ? -6.140 -8.966 10.508 1.00 92.25 86 GLY A O 1
ATOM 667 N N . ALA A 1 87 ? -6.605 -9.356 12.679 1.00 94.12 87 ALA A N 1
ATOM 668 C CA . ALA A 1 87 ? -7.226 -8.058 12.934 1.00 94.12 87 ALA A CA 1
ATOM 669 C C . ALA A 1 87 ? -6.247 -6.905 12.671 1.00 94.12 87 ALA A C 1
ATOM 671 O O . ALA A 1 87 ? -6.600 -5.928 12.017 1.00 94.12 87 ALA A O 1
ATOM 672 N N . ARG A 1 88 ? -4.981 -7.059 13.077 1.00 94.19 88 ARG A N 1
ATOM 673 C CA . ARG A 1 88 ? -3.917 -6.087 12.802 1.00 94.19 88 ARG A CA 1
ATOM 674 C C . ARG A 1 88 ? -3.746 -5.807 11.307 1.00 94.19 88 ARG A C 1
ATOM 676 O O . ARG A 1 88 ? -3.685 -4.651 10.899 1.00 94.19 88 ARG A O 1
ATOM 683 N N . VAL A 1 89 ? -3.661 -6.858 10.487 1.00 92.19 89 VAL A N 1
ATOM 684 C CA . VAL A 1 89 ? -3.545 -6.717 9.025 1.00 92.19 89 VAL A CA 1
ATOM 685 C C . VAL A 1 89 ? -4.783 -6.027 8.459 1.00 92.19 89 VAL A C 1
ATOM 687 O O . VAL A 1 89 ? -4.647 -5.102 7.664 1.00 92.19 89 VAL A O 1
ATOM 690 N N . ALA A 1 90 ? -5.976 -6.419 8.912 1.00 93.19 90 ALA A N 1
ATOM 691 C CA . ALA A 1 90 ? -7.225 -5.819 8.458 1.00 93.19 90 ALA A CA 1
ATOM 692 C C . ALA A 1 90 ? -7.332 -4.323 8.809 1.00 93.19 90 ALA A C 1
ATOM 694 O O . ALA A 1 90 ? -7.780 -3.547 7.970 1.00 93.19 90 ALA A O 1
ATOM 695 N N . VAL A 1 91 ? -6.880 -3.907 9.999 1.00 94.56 91 VAL A N 1
ATOM 696 C CA . VAL A 1 91 ? -6.813 -2.491 10.408 1.00 94.56 91 VAL A CA 1
ATOM 697 C C . VAL A 1 91 ? -5.824 -1.717 9.533 1.00 94.56 91 VAL A C 1
ATOM 699 O O . VAL A 1 91 ? -6.175 -0.667 9.001 1.00 94.56 91 VAL A O 1
ATOM 702 N N . ILE A 1 92 ? -4.618 -2.244 9.308 1.00 92.88 92 ILE A N 1
ATOM 703 C CA . ILE A 1 92 ? -3.615 -1.589 8.450 1.00 92.88 92 ILE A CA 1
ATOM 704 C C . ILE A 1 92 ? -4.129 -1.430 7.017 1.00 92.88 92 ILE A C 1
ATOM 706 O O . ILE A 1 92 ? -3.944 -0.384 6.402 1.00 92.88 92 ILE A O 1
ATOM 710 N N . ASP A 1 93 ? -4.828 -2.427 6.481 1.00 93.00 93 ASP A N 1
ATOM 711 C CA . ASP A 1 93 ? -5.368 -2.374 5.121 1.00 93.00 93 ASP A CA 1
ATOM 712 C C . ASP A 1 93 ? -6.392 -1.244 4.908 1.00 93.00 93 ASP A C 1
ATOM 714 O O . ASP A 1 93 ? -6.570 -0.792 3.768 1.00 93.00 93 ASP A O 1
ATOM 718 N N . ILE A 1 94 ? -7.036 -0.765 5.980 1.00 95.00 94 ILE A N 1
ATOM 719 C CA . ILE A 1 94 ? -7.961 0.377 5.958 1.00 95.00 94 ILE A CA 1
ATOM 720 C C . ILE A 1 94 ? -7.209 1.693 5.742 1.00 95.00 94 ILE A C 1
ATOM 722 O O . ILE A 1 94 ? -7.748 2.591 5.097 1.00 95.00 94 ILE A O 1
ATOM 726 N N . SER A 1 95 ? -5.943 1.799 6.163 1.00 95.00 95 SER A N 1
ATOM 727 C CA . SER A 1 95 ? -5.112 2.983 5.910 1.00 95.00 95 SER A CA 1
ATOM 728 C C . SER A 1 95 ? -5.010 3.315 4.418 1.00 95.00 95 SER A C 1
ATOM 730 O O . SER A 1 95 ? -4.899 4.480 4.051 1.00 95.00 95 SER A O 1
ATOM 732 N N . LEU A 1 96 ? -5.106 2.321 3.528 1.00 94.12 96 LEU A N 1
ATOM 733 C CA . LEU A 1 96 ? -5.120 2.586 2.090 1.00 94.12 96 LEU A CA 1
ATOM 734 C C . LEU A 1 96 ? -6.454 3.180 1.606 1.00 94.12 96 LEU A C 1
ATOM 736 O O . LEU A 1 96 ? -6.450 3.979 0.675 1.00 94.12 96 LEU A O 1
ATOM 740 N N . GLU A 1 97 ? -7.584 2.837 2.231 1.00 93.88 97 GLU A N 1
ATOM 741 C CA . GLU A 1 97 ? -8.878 3.472 1.933 1.00 93.88 97 GLU A CA 1
ATOM 742 C C . GLU A 1 97 ? -8.897 4.932 2.405 1.00 93.88 97 GLU A C 1
ATOM 744 O O . GLU A 1 97 ? -9.307 5.806 1.641 1.00 93.88 97 GLU A O 1
ATOM 749 N N . VAL A 1 98 ? -8.363 5.204 3.603 1.00 95.69 98 VAL A N 1
ATOM 750 C CA . VAL A 1 98 ? -8.178 6.571 4.125 1.00 95.69 98 VAL A CA 1
ATOM 751 C C . VAL A 1 98 ? -7.263 7.379 3.207 1.00 95.69 98 VAL A C 1
ATOM 753 O O . VAL A 1 98 ? -7.605 8.493 2.815 1.00 95.69 98 VAL A O 1
ATOM 756 N N . ALA A 1 99 ? -6.129 6.806 2.790 1.00 95.88 99 ALA A N 1
ATOM 757 C CA . ALA A 1 99 ? -5.196 7.482 1.895 1.00 95.88 99 ALA A CA 1
ATOM 758 C C . ALA A 1 99 ? -5.840 7.833 0.548 1.00 95.88 99 ALA A C 1
ATOM 760 O O . ALA A 1 99 ? -5.647 8.931 0.032 1.00 95.88 99 ALA A O 1
ATOM 761 N N . GLN A 1 100 ? -6.624 6.915 -0.021 1.00 93.88 100 GLN A N 1
ATOM 762 C CA . GLN A 1 100 ? -7.357 7.167 -1.260 1.00 93.88 100 GLN A CA 1
ATOM 763 C C . GLN A 1 100 ? -8.400 8.271 -1.089 1.00 93.88 100 GLN A C 1
ATOM 765 O O . GLN A 1 100 ? -8.496 9.127 -1.962 1.00 93.88 100 GLN A O 1
ATOM 770 N N . TRP A 1 101 ? -9.158 8.272 0.011 1.00 94.38 101 TRP A N 1
ATOM 771 C CA . TRP A 1 101 ? -10.114 9.342 0.308 1.00 94.38 101 TRP A CA 1
ATOM 772 C C . TRP A 1 101 ? -9.412 10.702 0.411 1.00 94.38 101 TRP A C 1
ATOM 774 O O . TRP A 1 101 ? -9.784 11.630 -0.304 1.00 94.38 101 TRP A O 1
ATOM 784 N N . CYS A 1 102 ? -8.329 10.780 1.187 1.00 94.44 102 CYS A N 1
ATOM 785 C CA . CYS A 1 102 ? -7.531 11.994 1.352 1.00 94.44 102 CYS A CA 1
ATOM 786 C C . CYS A 1 102 ? -7.006 12.520 0.004 1.00 94.44 102 CYS A C 1
ATOM 788 O O . CYS A 1 102 ? -7.227 13.679 -0.343 1.00 94.44 102 CYS A O 1
ATOM 790 N N . MET A 1 103 ? -6.390 11.656 -0.811 1.00 93.38 103 MET A N 1
ATOM 791 C CA . MET A 1 103 ? -5.858 12.048 -2.121 1.00 93.38 103 MET A CA 1
ATOM 792 C C . MET A 1 103 ? -6.947 12.481 -3.113 1.00 93.38 103 MET A C 1
ATOM 794 O O . MET A 1 103 ? -6.715 13.411 -3.885 1.00 93.38 103 MET A O 1
ATOM 798 N N . ARG A 1 104 ? -8.127 11.839 -3.111 1.00 91.25 104 ARG A N 1
ATOM 799 C CA . ARG A 1 104 ? -9.253 12.228 -3.986 1.00 91.25 104 ARG A CA 1
ATOM 800 C C . ARG A 1 104 ? -9.747 13.642 -3.690 1.00 91.25 104 ARG A C 1
ATOM 802 O O . ARG A 1 104 ? -10.042 14.378 -4.625 1.00 91.25 104 ARG A O 1
ATOM 809 N N . HIS A 1 105 ? -9.747 14.026 -2.417 1.00 90.62 105 HIS A N 1
ATOM 810 C CA . HIS A 1 105 ? -10.103 15.369 -1.948 1.00 90.62 105 HIS A CA 1
ATOM 811 C C . HIS A 1 105 ? -8.907 16.326 -1.871 1.00 90.62 105 HIS A C 1
ATOM 813 O O . HIS A 1 105 ? -8.963 17.352 -1.201 1.00 90.62 105 HIS A O 1
ATOM 819 N N . ARG A 1 106 ? -7.807 16.001 -2.567 1.00 89.31 106 ARG A N 1
ATOM 820 C CA . ARG A 1 106 ? -6.578 16.812 -2.656 1.00 89.31 106 ARG A CA 1
ATOM 821 C C . ARG A 1 106 ? -5.903 17.122 -1.314 1.00 89.31 106 ARG A C 1
ATOM 823 O O . ARG A 1 106 ? -5.086 18.039 -1.239 1.00 89.31 106 ARG A O 1
ATOM 830 N N . GLY A 1 107 ? -6.190 16.336 -0.281 1.00 91.69 107 GLY A N 1
ATOM 831 C CA . GLY A 1 107 ? -5.442 16.356 0.968 1.00 91.69 107 GLY A CA 1
ATOM 832 C C . GLY A 1 107 ? -4.012 15.838 0.785 1.00 91.69 107 GLY A C 1
ATOM 833 O O . GLY A 1 107 ? -3.660 15.206 -0.220 1.00 91.69 107 GLY A O 1
ATOM 834 N N . GLN A 1 108 ? -3.166 16.116 1.772 1.00 92.12 108 GLN A N 1
ATOM 835 C CA . GLN A 1 108 ? -1.766 15.708 1.791 1.00 92.12 108 GLN A CA 1
ATOM 836 C C . GLN A 1 108 ? -1.555 14.566 2.780 1.00 92.12 108 GLN A C 1
ATOM 838 O O . GLN A 1 108 ? -1.912 14.660 3.949 1.00 92.12 108 GLN A O 1
ATOM 843 N N . LEU A 1 109 ? -0.896 13.497 2.346 1.00 93.12 109 LEU A N 1
ATOM 844 C CA . LEU A 1 109 ? -0.492 12.420 3.241 1.00 93.12 109 LEU A CA 1
ATOM 845 C C . LEU A 1 109 ? 0.746 12.860 4.031 1.00 93.12 109 LEU A C 1
ATOM 847 O O . LEU A 1 109 ? 1.864 12.875 3.508 1.00 93.12 109 LEU A O 1
ATOM 851 N N . ARG A 1 110 ? 0.566 13.217 5.307 1.00 88.31 110 ARG A N 1
ATOM 852 C CA . ARG A 1 110 ? 1.687 13.572 6.195 1.00 88.31 110 ARG A CA 1
ATOM 853 C C . ARG A 1 110 ? 2.298 12.350 6.875 1.00 88.31 110 ARG A C 1
ATOM 855 O O . ARG A 1 110 ? 3.506 12.346 7.116 1.00 88.31 110 ARG A O 1
ATOM 862 N N . GLN A 1 111 ? 1.497 11.310 7.113 1.00 85.44 111 GLN A N 1
ATOM 863 C CA . GLN A 1 111 ? 1.922 10.030 7.678 1.00 85.44 111 GLN A CA 1
ATOM 864 C C . GLN A 1 111 ? 1.824 8.909 6.633 1.00 85.44 111 GLN A C 1
ATOM 866 O O . GLN A 1 111 ? 0.740 8.451 6.283 1.00 85.44 111 GLN A O 1
ATOM 871 N N . ILE A 1 112 ? 2.967 8.436 6.126 1.00 90.06 112 ILE A N 1
ATOM 872 C CA . ILE A 1 112 ? 2.985 7.439 5.037 1.00 90.06 112 ILE A CA 1
ATOM 873 C C . ILE A 1 112 ? 3.290 6.013 5.509 1.00 90.06 112 ILE A C 1
ATOM 875 O O . ILE A 1 112 ? 3.065 5.069 4.760 1.00 90.06 112 ILE A O 1
ATOM 879 N N . GLY A 1 113 ? 3.780 5.828 6.740 1.00 89.56 113 GLY A N 1
ATOM 880 C CA . GLY A 1 113 ? 4.149 4.513 7.284 1.00 89.56 113 GLY A CA 1
ATOM 881 C C . GLY A 1 113 ? 3.029 3.465 7.187 1.00 89.56 113 GLY A C 1
ATOM 882 O O . GLY A 1 113 ? 3.248 2.413 6.579 1.00 89.56 113 GLY A O 1
ATOM 883 N N . PRO A 1 114 ? 1.815 3.748 7.698 1.00 90.50 114 PRO A N 1
ATOM 884 C CA . PRO A 1 114 ? 0.679 2.829 7.593 1.00 90.50 114 PRO A CA 1
ATOM 885 C C . PRO A 1 114 ? 0.274 2.533 6.142 1.00 90.50 114 PRO A C 1
ATOM 887 O O . PRO A 1 114 ? -0.017 1.391 5.795 1.00 90.50 114 PRO A O 1
ATOM 890 N N . VAL A 1 115 ? 0.325 3.542 5.265 1.00 94.75 115 VAL A N 1
ATOM 891 C CA . VAL A 1 115 ? -0.015 3.402 3.839 1.00 94.75 115 VAL A CA 1
ATOM 892 C C . VAL A 1 115 ? 0.989 2.502 3.117 1.00 94.75 115 VAL A C 1
ATOM 894 O O . VAL A 1 115 ? 0.598 1.618 2.355 1.00 94.75 115 VAL A O 1
ATOM 897 N N . VAL A 1 116 ? 2.284 2.680 3.387 1.00 94.19 116 VAL A N 1
ATOM 898 C CA . VAL A 1 116 ? 3.360 1.836 2.847 1.00 94.19 116 VAL A CA 1
ATOM 899 C C . VAL A 1 116 ? 3.198 0.390 3.311 1.00 94.19 116 VAL A C 1
ATOM 901 O O . VAL A 1 116 ? 3.324 -0.522 2.491 1.00 94.19 116 VAL A O 1
ATOM 904 N N . ALA A 1 117 ? 2.869 0.173 4.587 1.00 92.69 117 ALA A N 1
ATOM 905 C CA . ALA A 1 117 ? 2.612 -1.158 5.132 1.00 92.69 117 ALA A CA 1
ATOM 906 C C . ALA A 1 117 ? 1.394 -1.828 4.467 1.00 92.69 117 ALA A C 1
ATOM 908 O O . ALA A 1 117 ? 1.481 -2.982 4.049 1.00 92.69 117 ALA A O 1
ATOM 909 N N . ALA A 1 118 ? 0.290 -1.096 4.295 1.00 94.56 118 ALA A N 1
ATOM 910 C CA . ALA A 1 118 ? -0.909 -1.587 3.614 1.00 94.56 118 ALA A CA 1
ATOM 911 C C . ALA A 1 118 ? -0.634 -1.952 2.145 1.00 94.56 118 ALA A C 1
ATOM 913 O O . ALA A 1 118 ? -1.033 -3.016 1.668 1.00 94.56 118 ALA A O 1
ATOM 914 N N . LEU A 1 119 ? 0.096 -1.099 1.420 1.00 96.69 119 LEU A N 1
ATOM 915 C CA . LEU A 1 119 ? 0.501 -1.380 0.042 1.00 96.69 119 LEU A CA 1
ATOM 916 C C . LEU A 1 119 ? 1.408 -2.616 -0.044 1.00 96.69 119 LEU A C 1
ATOM 918 O O . LEU A 1 119 ? 1.216 -3.444 -0.933 1.00 96.69 119 LEU A O 1
ATOM 922 N N . ALA A 1 120 ? 2.347 -2.777 0.893 1.00 94.56 120 ALA A N 1
ATOM 923 C CA . ALA A 1 120 ? 3.225 -3.944 0.949 1.00 94.56 120 ALA A CA 1
ATOM 924 C C . ALA A 1 120 ? 2.439 -5.242 1.208 1.00 94.56 120 ALA A C 1
ATOM 926 O O . ALA A 1 120 ? 2.669 -6.242 0.526 1.00 94.56 120 ALA A O 1
ATOM 927 N N . ASN A 1 121 ? 1.462 -5.220 2.122 1.00 92.56 121 ASN A N 1
ATOM 928 C CA . ASN A 1 121 ? 0.567 -6.357 2.356 1.00 92.56 121 ASN A CA 1
ATOM 929 C C . ASN A 1 121 ? -0.172 -6.751 1.072 1.00 92.56 121 ASN A C 1
ATOM 931 O O . ASN A 1 121 ? -0.141 -7.916 0.671 1.00 92.56 121 ASN A O 1
ATOM 935 N N . ARG A 1 122 ? -0.768 -5.779 0.369 1.00 93.25 122 ARG A N 1
ATOM 936 C CA . ARG A 1 122 ? -1.458 -6.047 -0.902 1.00 93.25 122 ARG A CA 1
ATOM 937 C C . ARG A 1 122 ? -0.508 -6.542 -1.991 1.00 93.25 122 ARG A C 1
ATOM 939 O O . ARG A 1 122 ? -0.871 -7.446 -2.737 1.00 93.25 122 ARG A O 1
ATOM 946 N N . ALA A 1 123 ? 0.712 -6.014 -2.066 1.00 94.38 123 ALA A N 1
ATOM 947 C CA . ALA A 1 123 ? 1.731 -6.481 -3.003 1.00 94.38 123 ALA A CA 1
ATOM 948 C C . ALA A 1 123 ? 2.129 -7.943 -2.757 1.00 94.38 123 ALA A C 1
ATOM 950 O O . ALA A 1 123 ? 2.324 -8.695 -3.715 1.00 94.38 123 ALA A O 1
ATOM 951 N N . ASN A 1 124 ? 2.215 -8.371 -1.499 1.00 92.88 124 ASN A N 1
ATOM 952 C CA . ASN A 1 124 ? 2.504 -9.764 -1.152 1.00 92.88 124 ASN A CA 1
ATOM 953 C C . ASN A 1 124 ? 1.364 -10.713 -1.552 1.00 92.88 124 ASN A C 1
ATOM 955 O O . ASN A 1 124 ? 1.627 -11.852 -1.923 1.00 92.88 124 ASN A O 1
ATOM 959 N N . LEU A 1 125 ? 0.119 -10.233 -1.538 1.00 92.00 125 LEU A N 1
ATOM 960 C CA . LEU A 1 125 ? -1.069 -11.002 -1.926 1.00 92.00 125 LEU A CA 1
ATOM 961 C C . LEU A 1 125 ? -1.391 -10.936 -3.432 1.00 92.00 125 LEU A C 1
ATOM 963 O O . LEU A 1 125 ? -2.238 -11.684 -3.916 1.00 92.00 125 LEU A O 1
ATOM 967 N N . ALA A 1 126 ? -0.742 -10.049 -4.191 1.00 93.19 126 ALA A N 1
ATOM 968 C CA . ALA A 1 126 ? -1.033 -9.845 -5.608 1.00 93.19 126 ALA A CA 1
ATOM 969 C C . ALA A 1 126 ? -0.592 -11.041 -6.472 1.00 93.19 126 ALA A C 1
ATOM 971 O O . ALA A 1 126 ? 0.589 -11.195 -6.791 1.00 93.19 126 ALA A O 1
ATOM 972 N N . GLY A 1 127 ? -1.558 -11.869 -6.878 1.00 91.50 127 GLY A N 1
ATOM 973 C CA . GLY A 1 127 ? -1.322 -13.075 -7.681 1.00 91.50 127 GLY A CA 1
ATOM 974 C C . GLY A 1 127 ? -1.437 -12.900 -9.200 1.00 91.50 127 GLY A C 1
ATOM 975 O O . GLY A 1 127 ? -1.047 -13.802 -9.935 1.00 91.50 127 GLY A O 1
ATOM 976 N N . SER A 1 128 ? -1.959 -11.771 -9.691 1.00 95.12 128 SER A N 1
ATOM 977 C CA . SER A 1 128 ? -2.197 -11.531 -11.124 1.00 95.12 128 SER A CA 1
ATOM 978 C C . SER A 1 128 ? -1.452 -10.304 -11.658 1.00 95.12 128 SER A C 1
ATOM 980 O O . SER A 1 128 ? -1.053 -9.417 -10.895 1.00 95.12 128 SER A O 1
ATOM 982 N N . LEU A 1 129 ? -1.278 -10.244 -12.985 1.00 94.56 129 LEU A N 1
ATOM 983 C CA . LEU A 1 129 ? -0.693 -9.080 -13.663 1.00 94.56 129 LEU A CA 1
ATOM 984 C C . LEU A 1 129 ? -1.551 -7.832 -13.446 1.00 94.56 129 LEU A C 1
ATOM 986 O O . LEU A 1 129 ? -1.014 -6.812 -13.027 1.00 94.56 129 LEU A O 1
ATOM 990 N N . ASP A 1 130 ? -2.871 -7.937 -13.609 1.00 95.81 130 ASP A N 1
ATOM 991 C CA . ASP A 1 130 ? -3.800 -6.818 -13.401 1.00 95.81 130 ASP A CA 1
ATOM 992 C C . ASP A 1 130 ? -3.738 -6.273 -11.9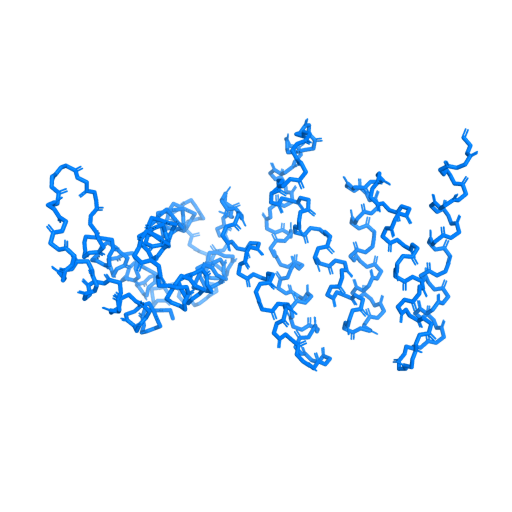70 1.00 95.81 130 ASP A C 1
ATOM 994 O O . ASP A 1 130 ? -3.715 -5.059 -11.762 1.00 95.81 130 ASP A O 1
ATOM 998 N N . ALA A 1 131 ? -3.617 -7.153 -10.968 1.00 95.88 131 ALA A N 1
ATOM 999 C CA . ALA A 1 131 ? -3.429 -6.729 -9.583 1.00 95.88 131 ALA A CA 1
ATOM 1000 C C . ALA A 1 131 ? -2.103 -5.973 -9.396 1.00 95.88 131 ALA A C 1
ATOM 1002 O O . ALA A 1 131 ? -2.059 -4.967 -8.690 1.00 95.88 131 ALA A O 1
ATOM 1003 N N . CYS A 1 132 ? -1.024 -6.416 -10.049 1.00 96.94 132 CYS A N 1
ATOM 1004 C CA . CYS A 1 132 ? 0.262 -5.718 -10.014 1.00 96.94 132 CYS A CA 1
ATOM 1005 C C . CYS A 1 132 ? 0.215 -4.371 -10.757 1.00 96.94 132 CYS A C 1
ATOM 1007 O O . CYS A 1 132 ? 0.831 -3.410 -10.300 1.00 96.94 132 CYS A O 1
ATOM 1009 N N . VAL A 1 133 ? -0.519 -4.274 -11.871 1.00 97.31 133 VAL A N 1
ATOM 1010 C CA . VAL A 1 133 ? -0.763 -3.021 -12.610 1.00 97.31 133 VAL A CA 1
ATOM 1011 C C . VAL A 1 133 ? -1.498 -2.025 -11.713 1.00 97.31 133 VAL A C 1
ATOM 1013 O O . VAL A 1 133 ? -0.993 -0.925 -11.494 1.00 97.31 133 VAL A O 1
ATOM 1016 N N . ALA A 1 134 ? -2.623 -2.433 -11.122 1.00 96.31 134 ALA A N 1
ATOM 1017 C CA . ALA A 1 134 ? -3.411 -1.584 -10.231 1.00 96.31 134 ALA A CA 1
ATOM 1018 C C . ALA A 1 134 ? -2.621 -1.154 -8.983 1.00 96.31 134 ALA A C 1
ATOM 1020 O O . ALA A 1 134 ? -2.713 -0.008 -8.545 1.00 96.31 134 ALA A O 1
ATOM 1021 N N . LEU A 1 135 ? -1.804 -2.048 -8.415 1.00 97.12 135 LEU A N 1
ATOM 1022 C CA . LEU A 1 135 ? -0.942 -1.695 -7.288 1.00 97.12 135 LEU A CA 1
ATOM 1023 C C . LEU A 1 135 ? 0.184 -0.746 -7.688 1.00 97.12 135 LEU A C 1
ATOM 1025 O O . LEU A 1 135 ? 0.485 0.163 -6.922 1.00 97.12 135 LEU A O 1
ATOM 1029 N N . SER A 1 136 ? 0.784 -0.914 -8.867 1.00 97.38 136 SER A N 1
ATOM 1030 C CA . SER A 1 136 ? 1.779 0.029 -9.389 1.00 97.38 136 SER A CA 1
ATOM 1031 C C . SER A 1 136 ? 1.185 1.440 -9.503 1.00 97.38 136 SER A C 1
ATOM 1033 O O . SER A 1 136 ? 1.819 2.399 -9.063 1.00 97.38 136 SER A O 1
ATOM 1035 N N . ASP A 1 137 ? -0.069 1.562 -9.952 1.00 97.06 137 ASP A N 1
ATOM 1036 C CA . ASP A 1 137 ? -0.793 2.841 -9.973 1.00 97.06 137 ASP A CA 1
ATOM 1037 C C . ASP A 1 137 ? -1.082 3.395 -8.572 1.00 97.06 137 ASP A C 1
ATOM 1039 O O . ASP A 1 137 ? -0.940 4.595 -8.336 1.00 97.06 137 ASP A O 1
ATOM 1043 N N . ALA A 1 138 ? -1.414 2.535 -7.605 1.00 96.94 138 ALA A N 1
ATOM 1044 C CA . ALA A 1 138 ? -1.604 2.958 -6.219 1.00 96.94 138 ALA A CA 1
ATOM 1045 C C . ALA A 1 138 ? -0.302 3.486 -5.585 1.00 96.94 138 ALA A C 1
ATOM 1047 O O . ALA A 1 138 ? -0.318 4.530 -4.930 1.00 96.94 138 ALA A O 1
ATOM 1048 N N . TYR A 1 139 ? 0.832 2.811 -5.809 1.00 97.44 139 TYR A N 1
ATOM 1049 C CA . TYR A 1 139 ? 2.151 3.302 -5.393 1.00 97.44 139 TYR A CA 1
ATOM 1050 C C . TYR A 1 139 ? 2.474 4.650 -6.049 1.00 97.44 139 TYR A C 1
ATOM 1052 O O . TYR A 1 139 ? 2.910 5.577 -5.369 1.00 97.44 139 TYR A O 1
ATOM 1060 N N . GLU A 1 140 ? 2.241 4.772 -7.357 1.00 95.88 140 GLU A N 1
ATOM 1061 C CA . GLU A 1 140 ? 2.481 5.992 -8.130 1.00 95.88 140 GLU A CA 1
ATOM 1062 C C . GLU A 1 140 ? 1.683 7.188 -7.590 1.00 95.88 140 GLU A C 1
ATOM 1064 O O . GLU A 1 140 ? 2.244 8.280 -7.447 1.00 95.88 140 GLU A O 1
ATOM 1069 N N . ALA A 1 141 ? 0.407 6.977 -7.259 1.00 95.94 141 ALA A N 1
ATOM 1070 C CA . ALA A 1 141 ? -0.469 7.992 -6.684 1.00 95.94 141 ALA A CA 1
ATOM 1071 C C . ALA A 1 141 ? 0.045 8.477 -5.322 1.00 95.94 141 ALA A C 1
ATOM 1073 O O . ALA A 1 141 ? 0.199 9.683 -5.122 1.00 95.94 141 ALA A O 1
ATOM 1074 N N . VAL A 1 142 ? 0.397 7.547 -4.424 1.00 96.06 142 VAL A N 1
ATOM 1075 C CA . VAL A 1 142 ? 0.946 7.891 -3.104 1.00 96.06 142 VAL A CA 1
ATOM 1076 C C . VAL A 1 142 ? 2.257 8.653 -3.252 1.00 96.06 142 VAL A C 1
ATOM 1078 O O . VAL A 1 142 ? 2.378 9.728 -2.679 1.00 96.06 142 VAL A O 1
ATOM 1081 N N . ILE A 1 143 ? 3.202 8.161 -4.066 1.00 94.31 143 ILE A N 1
ATOM 1082 C CA . ILE A 1 143 ? 4.490 8.831 -4.319 1.00 94.31 143 ILE A CA 1
ATOM 1083 C C . ILE A 1 143 ? 4.274 10.266 -4.809 1.00 94.31 143 ILE A C 1
ATOM 1085 O O . ILE A 1 143 ? 4.948 11.180 -4.343 1.00 94.31 143 ILE A O 1
ATOM 1089 N N . THR A 1 144 ? 3.334 10.465 -5.733 1.00 93.25 144 THR A N 1
ATOM 1090 C CA . THR A 1 144 ? 3.033 11.786 -6.299 1.00 93.25 144 THR A CA 1
ATOM 1091 C C . THR A 1 144 ? 2.481 12.736 -5.240 1.00 93.25 144 THR A C 1
ATOM 1093 O O . THR A 1 144 ? 2.920 13.881 -5.174 1.00 93.25 144 THR A O 1
ATOM 1096 N N . ASN A 1 145 ? 1.577 12.261 -4.378 1.00 93.62 145 ASN A N 1
ATOM 1097 C CA . ASN A 1 145 ? 0.989 13.069 -3.309 1.00 93.62 145 ASN A CA 1
ATOM 1098 C C . ASN A 1 145 ? 2.041 13.575 -2.304 1.00 93.62 145 ASN A C 1
ATOM 1100 O O . ASN A 1 145 ? 1.938 14.693 -1.808 1.00 93.62 145 ASN A O 1
ATOM 1104 N N . VAL A 1 146 ? 3.082 12.781 -2.047 1.00 90.94 146 VAL A N 1
ATOM 1105 C CA . VAL A 1 146 ? 4.066 13.070 -0.990 1.00 90.94 146 VAL A CA 1
ATOM 1106 C C . VAL A 1 146 ? 5.375 13.671 -1.516 1.00 90.94 146 VAL A C 1
ATOM 1108 O O . VAL A 1 146 ? 6.212 14.112 -0.727 1.00 90.94 146 VAL A O 1
ATOM 1111 N N . ALA A 1 147 ? 5.564 13.719 -2.840 1.00 85.50 147 ALA A N 1
ATOM 1112 C CA . ALA A 1 147 ? 6.829 14.068 -3.491 1.00 85.50 147 ALA A CA 1
ATOM 1113 C C . ALA A 1 147 ? 7.402 15.426 -3.051 1.00 85.50 147 ALA A C 1
ATOM 1115 O O . ALA A 1 147 ? 8.603 15.535 -2.809 1.00 85.50 147 ALA A O 1
ATOM 1116 N N . ALA A 1 148 ? 6.556 16.452 -2.910 1.00 78.69 148 ALA A N 1
ATOM 1117 C CA . ALA A 1 148 ? 6.993 17.799 -2.535 1.00 78.69 148 ALA A CA 1
ATOM 1118 C C . ALA A 1 148 ? 7.521 17.881 -1.091 1.00 78.69 148 ALA A C 1
ATOM 1120 O O . ALA A 1 148 ? 8.389 18.697 -0.791 1.00 78.69 148 ALA A O 1
ATOM 1121 N N . ARG A 1 149 ? 7.021 17.022 -0.194 1.00 72.69 149 ARG A N 1
ATOM 1122 C CA . ARG A 1 149 ? 7.329 17.073 1.244 1.00 72.69 149 ARG A CA 1
ATOM 1123 C C . ARG A 1 149 ? 8.552 16.249 1.635 1.00 72.69 149 ARG A C 1
ATOM 1125 O O . ARG A 1 149 ? 9.091 16.429 2.722 1.00 72.69 149 ARG A O 1
ATOM 1132 N N . LEU A 1 150 ? 8.999 15.347 0.764 1.00 65.25 150 LEU A N 1
ATOM 1133 C CA . LEU A 1 150 ? 10.000 14.335 1.108 1.00 65.25 150 LEU A CA 1
ATOM 1134 C C . LEU A 1 150 ? 11.437 14.686 0.709 1.00 65.25 150 LEU A C 1
ATOM 1136 O O . LEU A 1 150 ? 12.322 13.843 0.826 1.00 65.25 150 LEU A O 1
ATOM 1140 N N . GLN A 1 151 ? 11.714 15.946 0.356 1.00 56.94 151 GLN A N 1
ATOM 1141 C CA . GLN A 1 151 ? 13.099 16.428 0.254 1.00 56.94 151 GLN A CA 1
ATOM 1142 C C . GLN A 1 151 ? 13.842 16.363 1.603 1.00 56.94 151 GLN A C 1
ATOM 1144 O O . GLN A 1 151 ? 15.050 16.145 1.624 1.00 56.94 151 GLN A O 1
ATOM 1149 N N . ALA A 1 152 ? 13.132 16.482 2.731 1.00 54.75 152 ALA A N 1
ATOM 1150 C CA . ALA A 1 152 ? 13.731 16.425 4.068 1.00 54.75 152 ALA A CA 1
ATOM 1151 C C . ALA A 1 152 ? 14.097 14.996 4.526 1.00 54.75 152 ALA A C 1
ATOM 1153 O O . ALA A 1 152 ? 15.046 14.817 5.287 1.00 54.75 152 ALA A O 1
ATOM 1154 N N . ASP A 1 153 ? 13.396 13.966 4.033 1.00 59.00 153 ASP A N 1
ATOM 1155 C CA . ASP A 1 153 ? 13.634 12.559 4.413 1.00 59.00 153 ASP A CA 1
ATOM 1156 C C . ASP A 1 153 ? 14.873 11.959 3.713 1.00 59.00 153 ASP A C 1
ATOM 1158 O O . ASP A 1 153 ? 15.382 10.898 4.083 1.00 59.00 153 ASP A O 1
ATOM 1162 N N . HIS A 1 154 ? 15.420 12.668 2.715 1.00 54.50 154 HIS A N 1
ATOM 1163 C CA . HIS A 1 154 ? 16.647 12.288 2.005 1.00 54.50 154 HIS A CA 1
ATOM 1164 C C . HIS A 1 154 ? 17.880 12.239 2.923 1.00 54.50 154 HIS A C 1
ATOM 1166 O O . HIS A 1 154 ? 18.833 11.522 2.623 1.00 54.50 154 HIS A O 1
ATOM 1172 N N . LEU A 1 155 ? 17.845 12.961 4.050 1.00 55.84 155 LEU A N 1
ATOM 1173 C CA . LEU A 1 155 ? 18.933 13.042 5.030 1.00 55.84 155 LEU A CA 1
ATOM 1174 C C . LEU A 1 155 ? 18.898 11.924 6.085 1.00 55.84 155 LEU A C 1
ATOM 1176 O O . LEU A 1 155 ? 19.891 11.712 6.785 1.00 55.84 155 LEU A O 1
ATOM 1180 N N . SER A 1 156 ? 17.785 11.195 6.208 1.00 63.84 156 SER A N 1
ATOM 1181 C CA . SER A 1 156 ? 17.678 10.095 7.165 1.00 63.84 156 SER A CA 1
ATOM 1182 C C . SER A 1 156 ? 18.524 8.902 6.712 1.00 63.84 156 SER A C 1
ATOM 1184 O O . SER A 1 156 ? 18.471 8.473 5.557 1.00 63.84 156 SER A O 1
ATOM 1186 N N . LYS A 1 157 ? 19.308 8.324 7.628 1.00 67.38 157 LYS A N 1
ATOM 1187 C CA . LYS A 1 157 ? 20.056 7.075 7.391 1.00 67.38 157 LYS A CA 1
ATOM 1188 C C . LYS A 1 157 ? 19.277 5.824 7.799 1.00 67.38 157 LYS A C 1
ATOM 1190 O O . LYS A 1 157 ? 19.801 4.730 7.627 1.00 67.38 157 LYS A O 1
ATOM 1195 N N . ASP A 1 158 ? 18.051 5.969 8.306 1.00 74.06 158 ASP A N 1
ATOM 1196 C CA . ASP A 1 158 ? 17.231 4.831 8.719 1.00 74.06 158 ASP A CA 1
ATOM 1197 C C . ASP A 1 158 ? 16.886 3.945 7.500 1.00 74.06 158 ASP A C 1
ATOM 1199 O O . ASP A 1 158 ? 16.226 4.423 6.563 1.00 74.06 158 ASP A O 1
ATOM 1203 N N . PRO A 1 159 ? 17.325 2.669 7.475 1.00 68.50 159 PRO A N 1
ATOM 1204 C CA . PRO A 1 159 ? 16.989 1.725 6.410 1.00 68.50 159 PRO A CA 1
ATOM 1205 C C . PRO A 1 159 ? 15.498 1.363 6.361 1.00 68.50 159 PRO A C 1
ATOM 1207 O O . PRO A 1 159 ? 15.008 0.918 5.317 1.00 68.50 159 PRO A O 1
ATOM 1210 N N . LEU A 1 160 ? 14.778 1.537 7.473 1.00 74.88 160 LEU A N 1
ATOM 1211 C CA . LEU A 1 160 ? 13.358 1.226 7.618 1.00 74.88 160 LEU A CA 1
ATOM 1212 C C . LEU A 1 160 ? 12.450 2.431 7.364 1.00 74.88 160 LEU A C 1
ATOM 1214 O O . LEU A 1 160 ? 11.232 2.299 7.490 1.00 74.88 160 LEU A O 1
ATOM 1218 N N . ARG A 1 161 ? 13.006 3.575 6.940 1.00 86.06 161 ARG A N 1
ATOM 1219 C CA . ARG A 1 161 ? 12.192 4.759 6.671 1.00 86.06 161 ARG A CA 1
ATOM 1220 C C . ARG A 1 161 ? 11.121 4.472 5.604 1.00 86.06 161 ARG A C 1
ATOM 1222 O O . ARG A 1 161 ? 11.440 3.903 4.548 1.00 86.06 161 ARG A O 1
ATOM 1229 N N . PRO A 1 162 ? 9.864 4.894 5.826 1.00 89.06 162 PRO A N 1
ATOM 1230 C CA . PRO A 1 162 ? 8.755 4.583 4.929 1.00 89.06 162 PRO A CA 1
ATOM 1231 C C . PRO A 1 162 ? 8.971 4.994 3.468 1.00 89.06 162 PRO A C 1
ATOM 1233 O O . PRO A 1 162 ? 8.584 4.250 2.570 1.00 89.06 162 PRO A O 1
ATOM 1236 N N . TRP A 1 163 ? 9.628 6.128 3.197 1.00 89.38 163 TRP A N 1
ATOM 1237 C CA . TRP A 1 163 ? 9.877 6.583 1.823 1.00 89.38 163 TRP A CA 1
ATOM 1238 C C . TRP A 1 163 ? 10.783 5.633 1.038 1.00 89.38 163 TRP A C 1
ATOM 1240 O O . TRP A 1 163 ? 10.513 5.318 -0.122 1.00 89.38 163 TRP A O 1
ATOM 1250 N N . ARG A 1 164 ? 11.834 5.116 1.688 1.00 91.12 164 ARG A N 1
ATOM 1251 C CA . ARG A 1 164 ? 12.731 4.131 1.075 1.00 91.12 164 ARG A CA 1
ATOM 1252 C C . ARG A 1 164 ? 11.953 2.876 0.688 1.00 91.12 164 ARG A C 1
ATOM 1254 O O . ARG A 1 164 ? 12.052 2.411 -0.446 1.00 91.12 164 ARG A O 1
ATOM 1261 N N . GLN A 1 165 ? 11.153 2.357 1.619 1.00 92.50 165 GLN A N 1
ATOM 1262 C CA . GLN A 1 165 ? 10.321 1.177 1.384 1.00 92.50 165 GLN A CA 1
ATOM 1263 C C . GLN A 1 165 ? 9.277 1.415 0.287 1.00 92.50 165 GLN A C 1
ATOM 1265 O O . GLN A 1 165 ? 9.073 0.540 -0.552 1.00 92.50 165 GLN A O 1
ATOM 1270 N N . LEU A 1 166 ? 8.655 2.598 0.249 1.00 94.56 166 LEU A N 1
ATOM 1271 C CA . LEU A 1 166 ? 7.688 2.972 -0.782 1.00 94.56 166 LEU A CA 1
ATOM 1272 C C . LEU A 1 166 ? 8.304 2.873 -2.183 1.00 94.56 166 LEU A C 1
ATOM 1274 O O . LEU A 1 166 ? 7.734 2.213 -3.048 1.00 94.56 166 LEU A O 1
ATOM 1278 N N . LEU A 1 167 ? 9.474 3.483 -2.396 1.00 94.69 167 LEU A N 1
ATOM 1279 C CA . LEU A 1 167 ? 10.142 3.506 -3.701 1.00 94.69 167 LEU A CA 1
ATOM 1280 C C . LEU A 1 167 ? 10.629 2.120 -4.140 1.00 94.69 167 LEU A C 1
ATOM 1282 O O . LEU A 1 167 ? 10.438 1.741 -5.297 1.00 94.69 167 LEU A O 1
ATOM 1286 N N . ILE A 1 168 ? 11.222 1.348 -3.224 1.00 95.88 168 ILE A N 1
ATOM 1287 C CA . ILE A 1 168 ? 11.678 -0.016 -3.521 1.00 95.88 168 ILE A CA 1
ATOM 1288 C C . ILE A 1 168 ? 10.481 -0.901 -3.879 1.00 95.88 168 ILE A C 1
ATOM 1290 O O . ILE A 1 168 ? 10.482 -1.544 -4.930 1.00 95.88 168 ILE A O 1
ATOM 1294 N N . ASN A 1 169 ? 9.426 -0.896 -3.061 1.00 96.81 169 ASN A N 1
ATOM 1295 C CA . ASN A 1 169 ? 8.251 -1.728 -3.306 1.00 96.81 169 ASN A CA 1
ATOM 1296 C C . ASN A 1 169 ? 7.515 -1.313 -4.588 1.00 96.81 169 ASN A C 1
ATOM 1298 O O . ASN A 1 169 ? 7.084 -2.185 -5.343 1.00 96.81 169 ASN A O 1
ATOM 1302 N N . ALA A 1 170 ? 7.447 -0.013 -4.897 1.00 97.56 170 ALA A N 1
ATOM 1303 C CA . ALA A 1 170 ? 6.910 0.477 -6.164 1.00 97.56 170 ALA A CA 1
ATOM 1304 C C . ALA A 1 170 ? 7.683 -0.086 -7.367 1.00 97.56 170 ALA A C 1
ATOM 1306 O O . ALA A 1 170 ? 7.071 -0.529 -8.342 1.00 97.56 170 ALA A O 1
ATOM 1307 N N . ALA A 1 171 ? 9.017 -0.129 -7.300 1.00 98.06 171 ALA A N 1
ATOM 1308 C CA . ALA A 1 171 ? 9.852 -0.693 -8.358 1.00 98.06 171 ALA A CA 1
ATOM 1309 C C . ALA A 1 171 ? 9.689 -2.221 -8.484 1.00 98.06 171 ALA A C 1
ATOM 1311 O O . ALA A 1 171 ? 9.596 -2.736 -9.601 1.00 98.06 171 ALA A O 1
ATOM 1312 N N . ILE A 1 172 ? 9.571 -2.950 -7.367 1.00 97.38 172 ILE A N 1
ATOM 1313 C CA . ILE A 1 172 ? 9.295 -4.400 -7.361 1.00 97.38 172 ILE A CA 1
ATOM 1314 C C . ILE A 1 172 ? 7.938 -4.695 -8.010 1.00 97.38 172 ILE A C 1
ATOM 1316 O O . ILE A 1 172 ? 7.847 -5.516 -8.926 1.00 97.38 172 ILE A O 1
ATOM 1320 N N . VAL A 1 173 ? 6.875 -4.022 -7.564 1.00 97.75 173 VAL A N 1
ATOM 1321 C CA . VAL A 1 173 ? 5.512 -4.230 -8.076 1.00 97.75 173 VAL A CA 1
ATOM 1322 C C . VAL A 1 173 ? 5.410 -3.841 -9.547 1.00 97.75 173 VAL A C 1
ATOM 1324 O O . VAL A 1 173 ? 4.821 -4.582 -10.330 1.00 97.75 173 VAL A O 1
ATOM 1327 N N . SER A 1 174 ? 6.053 -2.745 -9.956 1.00 97.88 174 SER A N 1
ATOM 1328 C CA . SER A 1 174 ? 6.098 -2.341 -11.366 1.00 97.88 174 SER A CA 1
ATOM 1329 C C . SER A 1 174 ? 6.870 -3.344 -12.228 1.00 97.88 174 SER A C 1
ATOM 1331 O O . SER A 1 174 ? 6.498 -3.588 -13.366 1.00 97.88 174 SER A O 1
ATOM 1333 N N . THR A 1 175 ? 7.902 -4.002 -11.689 1.00 97.25 175 THR A N 1
ATOM 1334 C CA . THR A 1 175 ? 8.573 -5.116 -12.386 1.00 97.25 175 THR A CA 1
ATOM 1335 C C . THR A 1 175 ? 7.627 -6.309 -12.543 1.00 97.25 175 THR A C 1
ATOM 1337 O O . THR A 1 175 ? 7.545 -6.907 -13.613 1.00 97.25 175 THR A O 1
ATOM 1340 N N . ARG A 1 176 ? 6.862 -6.646 -11.497 1.00 96.12 176 ARG A N 1
ATOM 1341 C CA . ARG A 1 176 ? 5.885 -7.749 -11.518 1.00 96.12 176 ARG A CA 1
ATOM 1342 C C . ARG A 1 176 ? 4.694 -7.490 -12.440 1.00 96.12 176 ARG A C 1
ATOM 1344 O O . ARG A 1 176 ? 4.142 -8.456 -12.956 1.00 96.12 176 ARG A O 1
ATOM 1351 N N . SER A 1 177 ? 4.318 -6.230 -12.671 1.00 96.19 177 SER A N 1
ATOM 1352 C CA . SER A 1 177 ? 3.227 -5.872 -13.588 1.00 96.19 177 SER A CA 1
ATOM 1353 C C . SER A 1 177 ? 3.580 -6.095 -15.058 1.00 96.19 177 SER A C 1
ATOM 1355 O O . SER A 1 177 ? 2.679 -6.240 -15.878 1.00 96.19 177 SER A O 1
ATOM 1357 N N . ARG A 1 178 ? 4.880 -6.146 -15.390 1.00 95.69 178 ARG A N 1
ATOM 1358 C CA . ARG A 1 178 ? 5.412 -6.279 -16.759 1.00 95.69 178 ARG A CA 1
ATOM 1359 C C . ARG A 1 178 ? 4.998 -5.148 -17.707 1.00 95.69 178 ARG A C 1
ATOM 1361 O O . ARG A 1 178 ? 5.206 -5.249 -18.915 1.00 95.69 178 ARG A O 1
ATOM 1368 N N . ASP A 1 179 ? 4.454 -4.060 -17.170 1.00 96.31 179 ASP A N 1
ATOM 1369 C CA . ASP A 1 179 ? 4.140 -2.859 -17.931 1.00 96.31 179 ASP A CA 1
ATOM 1370 C C . ASP A 1 179 ? 5.411 -2.019 -18.085 1.00 96.31 179 ASP A C 1
ATOM 1372 O O . ASP A 1 179 ? 5.907 -1.415 -17.129 1.00 96.31 179 ASP A O 1
ATOM 1376 N N . LEU A 1 180 ? 5.929 -1.964 -19.313 1.00 96.62 180 LEU A N 1
ATOM 1377 C CA . LEU A 1 180 ? 7.187 -1.294 -19.632 1.00 96.62 180 LEU A CA 1
ATOM 1378 C C . LEU A 1 180 ? 7.203 0.187 -19.218 1.00 96.62 180 LEU A C 1
ATOM 1380 O O . LEU A 1 180 ? 8.232 0.692 -18.765 1.00 96.62 180 LEU A O 1
ATOM 1384 N N . LYS A 1 181 ? 6.071 0.892 -19.342 1.00 97.19 181 LYS A N 1
ATOM 1385 C CA . LYS A 1 181 ? 5.977 2.316 -18.991 1.00 97.19 181 LYS A CA 1
ATOM 1386 C C . LYS A 1 181 ? 6.014 2.503 -17.479 1.00 97.19 181 LYS A C 1
ATOM 1388 O O . LYS A 1 181 ? 6.668 3.429 -16.994 1.00 97.19 181 LYS A O 1
ATOM 1393 N N . LYS A 1 182 ? 5.329 1.635 -16.731 1.00 97.69 182 LYS A N 1
ATOM 1394 C CA . LYS A 1 182 ? 5.334 1.672 -15.262 1.00 97.69 182 LYS A CA 1
ATOM 1395 C C . LYS A 1 182 ? 6.697 1.274 -14.697 1.00 97.69 182 LYS A C 1
ATOM 1397 O O . LYS A 1 182 ? 7.204 1.961 -13.813 1.00 97.69 182 LYS A O 1
ATOM 1402 N N . MET A 1 183 ? 7.330 0.242 -15.262 1.00 98.25 183 MET A N 1
ATOM 1403 C CA . MET A 1 183 ? 8.707 -0.150 -14.940 1.00 98.25 183 MET A CA 1
ATOM 1404 C C . MET A 1 183 ? 9.673 1.025 -15.112 1.00 98.25 183 MET A C 1
ATOM 1406 O O . MET A 1 183 ? 10.352 1.404 -14.160 1.00 98.25 183 MET A O 1
ATOM 1410 N N . ASP A 1 184 ? 9.697 1.645 -16.297 1.00 98.19 184 ASP A N 1
ATOM 1411 C CA . ASP A 1 184 ? 10.610 2.752 -16.599 1.00 98.19 184 ASP A CA 1
ATOM 1412 C C . ASP A 1 184 ? 10.449 3.923 -15.623 1.00 98.19 184 ASP A C 1
ATOM 1414 O O . ASP A 1 184 ? 11.436 4.467 -15.120 1.00 98.19 184 ASP A O 1
ATOM 1418 N N . ARG A 1 185 ? 9.200 4.282 -15.315 1.00 97.31 185 ARG A N 1
ATOM 1419 C CA . ARG A 1 185 ? 8.878 5.361 -14.381 1.00 97.31 185 ARG A CA 1
ATOM 1420 C C . ARG A 1 185 ? 9.345 5.051 -12.961 1.00 97.31 185 ARG A C 1
ATOM 1422 O O . ARG A 1 185 ? 10.010 5.888 -12.349 1.00 97.31 185 ARG A O 1
ATOM 1429 N N . ALA A 1 186 ? 9.033 3.860 -12.452 1.00 97.56 186 ALA A N 1
ATOM 1430 C CA . ALA A 1 186 ? 9.436 3.449 -11.112 1.00 97.56 186 ALA A CA 1
ATOM 1431 C C . ALA A 1 186 ? 10.966 3.373 -10.987 1.00 97.56 186 ALA A C 1
ATOM 1433 O O . ALA A 1 186 ? 11.532 3.860 -10.010 1.00 97.56 186 ALA A O 1
ATOM 1434 N N . TYR A 1 187 ? 11.652 2.857 -12.010 1.00 97.81 187 TYR A N 1
ATOM 1435 C CA . TYR A 1 187 ? 13.112 2.807 -12.041 1.00 97.81 187 TYR A CA 1
ATOM 1436 C C . TYR A 1 187 ? 13.743 4.196 -12.074 1.00 97.81 187 TYR A C 1
ATOM 1438 O O . TYR A 1 187 ? 14.673 4.444 -11.317 1.00 97.81 187 TYR A O 1
ATOM 1446 N N . LYS A 1 188 ? 13.228 5.137 -12.876 1.00 96.25 188 LYS A N 1
ATOM 1447 C CA . LYS A 1 188 ? 13.722 6.526 -12.880 1.00 96.25 188 LYS A CA 1
ATOM 1448 C C . LYS A 1 188 ? 13.629 7.179 -11.499 1.00 96.25 188 LYS A C 1
ATOM 1450 O O . LYS A 1 188 ? 14.550 7.886 -11.103 1.00 96.25 188 LYS A O 1
ATOM 1455 N N . ARG A 1 189 ? 12.555 6.915 -10.749 1.00 93.56 189 ARG A N 1
ATOM 1456 C CA . ARG A 1 189 ? 12.397 7.407 -9.369 1.00 93.56 189 ARG A CA 1
ATOM 1457 C C . ARG A 1 189 ? 13.373 6.746 -8.405 1.00 93.56 189 ARG A C 1
ATOM 1459 O O . ARG A 1 189 ? 14.006 7.446 -7.621 1.00 93.56 189 ARG A O 1
ATOM 1466 N N . LEU A 1 190 ? 13.526 5.425 -8.491 1.00 94.19 190 LEU A N 1
ATOM 1467 C CA . LEU A 1 190 ? 14.504 4.692 -7.690 1.00 94.19 190 LEU A CA 1
ATOM 1468 C C . LEU A 1 190 ? 15.922 5.236 -7.926 1.00 94.19 190 LEU A C 1
ATOM 1470 O O . LEU A 1 190 ? 16.629 5.530 -6.972 1.00 94.19 190 LEU A O 1
ATOM 1474 N N . GLU A 1 191 ? 16.300 5.454 -9.184 1.00 94.44 191 GLU A N 1
ATOM 1475 C CA . GLU A 1 191 ? 17.597 6.016 -9.575 1.00 94.44 191 GLU A CA 1
ATOM 1476 C C . GLU A 1 191 ? 17.819 7.442 -9.063 1.00 94.44 191 GLU A C 1
ATOM 1478 O O . GLU A 1 191 ? 18.917 7.770 -8.617 1.00 94.44 191 GLU A O 1
ATOM 1483 N N . ALA A 1 192 ? 16.789 8.288 -9.131 1.00 91.19 192 ALA A N 1
ATOM 1484 C CA . ALA A 1 192 ? 16.875 9.680 -8.703 1.00 91.19 192 ALA A CA 1
ATOM 1485 C C . ALA A 1 192 ? 16.972 9.823 -7.177 1.00 91.19 192 ALA A C 1
ATOM 1487 O O . ALA A 1 192 ? 17.672 10.706 -6.684 1.00 91.19 192 ALA A O 1
ATOM 1488 N N . HIS A 1 193 ? 16.274 8.969 -6.425 1.00 88.88 193 HIS A N 1
ATOM 1489 C CA . HIS A 1 193 ? 16.121 9.141 -4.980 1.00 88.88 193 HIS A CA 1
ATOM 1490 C C . HIS A 1 193 ? 16.923 8.140 -4.141 1.00 88.88 193 HIS A C 1
ATOM 1492 O O . HIS A 1 193 ? 17.280 8.465 -3.012 1.00 88.88 193 HIS A O 1
ATOM 1498 N N . LEU A 1 194 ? 17.238 6.954 -4.664 1.00 90.44 194 LEU A N 1
ATOM 1499 C CA . LEU A 1 194 ? 17.949 5.880 -3.960 1.00 90.44 194 LEU A CA 1
ATOM 1500 C C . LEU A 1 194 ? 19.082 5.282 -4.824 1.00 90.44 194 LEU A C 1
ATOM 1502 O O . LEU A 1 194 ? 19.112 4.070 -5.066 1.00 90.44 194 LEU A O 1
ATOM 1506 N N . PRO A 1 195 ? 20.052 6.095 -5.285 1.00 92.12 195 PRO A N 1
ATOM 1507 C CA . PRO A 1 195 ? 21.129 5.622 -6.158 1.00 92.12 195 PRO A CA 1
ATOM 1508 C C . PRO A 1 195 ? 21.979 4.508 -5.525 1.00 92.12 195 PRO A C 1
ATOM 1510 O O . PRO A 1 195 ? 22.450 3.624 -6.235 1.00 92.12 195 PRO A O 1
ATOM 1513 N N . SER A 1 196 ? 22.139 4.499 -4.196 1.00 90.44 196 SER A N 1
ATOM 1514 C CA . SER A 1 196 ? 22.882 3.457 -3.469 1.00 90.44 196 SER A CA 1
ATOM 1515 C C . SER A 1 196 ? 22.202 2.084 -3.494 1.00 90.44 196 SER A C 1
ATOM 1517 O O . SER A 1 196 ? 22.879 1.069 -3.379 1.00 90.44 196 SER A O 1
ATOM 1519 N N . GLU A 1 197 ? 20.877 2.035 -3.656 1.00 92.75 197 GLU A N 1
ATOM 1520 C CA . GLU A 1 197 ? 20.098 0.788 -3.710 1.00 92.75 197 GLU A CA 1
ATOM 1521 C C . GLU A 1 197 ? 20.082 0.183 -5.123 1.00 92.75 197 GLU A C 1
ATOM 1523 O O . GLU A 1 197 ? 19.809 -1.005 -5.304 1.00 92.75 197 GLU A O 1
ATOM 1528 N N . CYS A 1 198 ? 20.380 0.997 -6.142 1.00 95.88 198 CYS A N 1
ATOM 1529 C CA . CYS A 1 198 ? 20.252 0.620 -7.546 1.00 95.88 198 CYS A CA 1
ATOM 1530 C C . CYS A 1 198 ? 21.103 -0.596 -7.958 1.00 95.88 198 CYS A C 1
ATOM 1532 O O . CYS A 1 198 ? 20.559 -1.444 -8.666 1.00 95.88 198 CYS A O 1
ATOM 1534 N N . PRO A 1 199 ? 22.383 -0.751 -7.547 1.00 96.38 199 PRO A N 1
ATOM 1535 C CA . PRO A 1 199 ? 23.188 -1.900 -7.967 1.00 96.38 199 PRO A CA 1
ATOM 1536 C C . PRO A 1 199 ? 22.570 -3.241 -7.550 1.00 96.38 199 PRO A C 1
ATOM 1538 O O . PRO A 1 199 ? 22.351 -4.108 -8.394 1.00 96.38 199 PRO A O 1
ATOM 1541 N N . ALA A 1 200 ? 22.222 -3.385 -6.267 1.00 95.88 200 ALA A N 1
ATOM 1542 C CA . ALA A 1 200 ? 21.616 -4.609 -5.746 1.00 95.88 200 ALA A CA 1
ATOM 1543 C C . ALA A 1 200 ? 20.223 -4.849 -6.348 1.00 95.88 200 ALA A C 1
ATOM 1545 O O . ALA A 1 200 ? 19.904 -5.963 -6.771 1.00 95.88 200 ALA A O 1
ATOM 1546 N N . PHE A 1 201 ? 19.412 -3.791 -6.452 1.00 97.38 201 PHE A N 1
ATOM 1547 C CA . PHE A 1 201 ? 18.075 -3.879 -7.028 1.00 97.38 201 PHE A CA 1
ATOM 1548 C C . PHE A 1 201 ? 18.101 -4.348 -8.490 1.00 97.38 201 PHE A C 1
ATOM 1550 O O . PHE A 1 201 ? 17.409 -5.305 -8.838 1.00 97.38 201 PHE A O 1
ATOM 1557 N N . PHE A 1 202 ? 18.899 -3.713 -9.359 1.00 98.00 202 PHE A N 1
ATOM 1558 C CA . PHE A 1 202 ? 18.919 -4.061 -10.784 1.00 98.00 202 PHE A CA 1
ATOM 1559 C C . PHE A 1 202 ? 19.582 -5.408 -11.061 1.00 98.00 202 PHE A C 1
ATOM 1561 O O . PHE A 1 202 ? 19.176 -6.076 -12.011 1.00 98.00 202 PHE A O 1
ATOM 1568 N N . GLN A 1 203 ? 20.513 -5.857 -10.215 1.00 96.62 203 GLN A N 1
ATOM 1569 C CA . GLN A 1 203 ? 21.035 -7.219 -10.287 1.00 96.62 203 GLN A CA 1
ATOM 1570 C C . GLN A 1 203 ? 19.924 -8.248 -10.031 1.00 96.62 203 GLN A C 1
ATOM 1572 O O . GLN A 1 203 ? 19.768 -9.201 -10.794 1.00 96.62 203 GLN A O 1
ATOM 1577 N N . GLN A 1 204 ? 19.109 -8.050 -8.991 1.00 96.50 204 GLN A N 1
ATOM 1578 C CA . GLN A 1 204 ? 17.973 -8.929 -8.705 1.00 96.50 204 GLN A CA 1
ATOM 1579 C C . GLN A 1 204 ? 16.897 -8.844 -9.796 1.00 96.50 204 GLN A C 1
ATOM 1581 O O . GLN A 1 204 ? 16.401 -9.875 -10.253 1.00 96.50 204 GLN A O 1
ATOM 1586 N N . ALA A 1 205 ? 16.567 -7.635 -10.255 1.00 96.69 205 ALA A N 1
ATOM 1587 C CA . ALA A 1 205 ? 15.597 -7.432 -11.325 1.00 96.69 205 ALA A CA 1
ATOM 1588 C C . ALA A 1 205 ? 16.048 -8.111 -12.629 1.00 96.69 205 ALA A C 1
ATOM 1590 O O . ALA A 1 205 ? 15.228 -8.727 -13.304 1.00 96.69 205 ALA A O 1
ATOM 1591 N N . ALA A 1 206 ? 17.344 -8.062 -12.964 1.00 96.75 206 ALA A N 1
ATOM 1592 C CA . ALA A 1 206 ? 17.911 -8.726 -14.138 1.00 96.75 206 ALA A CA 1
ATOM 1593 C C . ALA A 1 206 ? 17.711 -10.248 -14.094 1.00 96.75 206 ALA A C 1
ATOM 1595 O O . ALA A 1 206 ? 17.309 -10.837 -15.099 1.00 96.75 206 ALA A O 1
ATOM 1596 N N . HIS A 1 207 ? 17.919 -10.874 -12.930 1.00 94.50 207 HIS A N 1
ATOM 1597 C CA . HIS A 1 207 ? 17.603 -12.291 -12.734 1.00 94.50 207 HIS A CA 1
ATOM 1598 C C . HIS A 1 207 ? 16.100 -12.566 -12.877 1.00 94.50 207 HIS A C 1
ATOM 1600 O O . HIS A 1 207 ? 15.710 -13.534 -13.525 1.00 94.50 207 HIS A O 1
ATOM 1606 N N . GLN A 1 208 ? 15.248 -11.703 -12.320 1.00 94.00 208 GLN A N 1
ATOM 1607 C CA . GLN A 1 208 ? 13.796 -11.868 -12.384 1.00 94.00 208 GLN A CA 1
ATOM 1608 C C . GLN A 1 208 ? 13.258 -11.792 -13.821 1.00 94.00 208 GLN A C 1
ATOM 1610 O O . GLN A 1 208 ? 12.461 -12.640 -14.223 1.00 94.00 208 GLN A O 1
ATOM 1615 N N . VAL A 1 209 ? 13.683 -10.799 -14.611 1.00 95.69 209 VAL A N 1
ATOM 1616 C CA . VAL A 1 209 ? 13.173 -10.615 -15.982 1.00 95.69 209 VAL A CA 1
ATOM 1617 C C . VAL A 1 209 ? 13.743 -11.614 -16.988 1.00 95.69 209 VAL A C 1
ATOM 1619 O O . VAL A 1 209 ? 13.198 -11.745 -18.081 1.00 95.69 209 VAL A O 1
ATOM 1622 N N . ALA A 1 210 ? 14.814 -12.335 -16.637 1.00 92.19 210 ALA A N 1
ATOM 1623 C CA . ALA A 1 210 ? 15.330 -13.438 -17.447 1.00 92.19 210 ALA A CA 1
ATOM 1624 C C . ALA A 1 210 ? 14.363 -14.639 -17.503 1.00 92.19 210 ALA A C 1
ATOM 1626 O O . ALA A 1 210 ? 14.483 -15.480 -18.392 1.00 92.19 210 ALA A O 1
ATOM 1627 N N . GLY A 1 211 ? 13.396 -14.709 -16.580 1.00 88.00 211 GLY A N 1
ATOM 1628 C CA . GLY A 1 211 ? 12.344 -15.720 -16.572 1.00 88.00 211 GLY A CA 1
ATOM 1629 C C . GLY A 1 211 ? 11.303 -15.568 -17.693 1.00 88.00 211 GLY A C 1
ATOM 1630 O O . GLY A 1 211 ? 11.320 -14.641 -18.507 1.00 88.00 211 GLY A O 1
ATOM 1631 N N . LEU A 1 212 ? 10.348 -16.500 -17.722 1.00 80.25 212 LEU A N 1
ATOM 1632 C CA . LEU A 1 212 ? 9.275 -16.526 -18.718 1.00 80.25 212 LEU A CA 1
ATOM 1633 C C . LEU A 1 212 ? 8.266 -15.379 -18.523 1.00 80.25 212 LEU A C 1
ATOM 1635 O O . LEU A 1 212 ? 7.928 -14.989 -17.404 1.00 80.25 212 LEU A O 1
ATOM 1639 N N . GLY A 1 213 ? 7.732 -14.878 -19.639 1.00 88.19 213 GLY A N 1
ATOM 1640 C CA . GLY A 1 213 ? 6.619 -13.923 -19.662 1.00 88.19 213 GLY A CA 1
ATOM 1641 C C . GLY A 1 213 ? 6.999 -12.440 -19.716 1.00 88.19 213 GLY A C 1
ATOM 1642 O O . GLY A 1 213 ? 6.098 -11.614 -19.819 1.00 88.19 213 GLY A O 1
ATOM 1643 N N . PHE A 1 214 ? 8.290 -12.091 -19.688 1.00 95.25 214 PHE A N 1
ATOM 1644 C CA . PHE A 1 214 ? 8.772 -10.730 -19.967 1.00 95.25 214 PHE A CA 1
ATOM 1645 C C . PHE A 1 214 ? 9.101 -10.539 -21.450 1.00 95.25 214 PHE A C 1
ATOM 1647 O O . PHE A 1 214 ? 9.694 -11.434 -22.065 1.00 95.25 214 PHE A O 1
ATOM 1654 N N . SER A 1 215 ? 8.775 -9.365 -21.999 1.00 95.19 215 SER A N 1
ATOM 1655 C CA . SER A 1 215 ? 9.116 -8.992 -23.377 1.00 95.19 215 SER A CA 1
ATOM 1656 C C . SER A 1 215 ? 10.622 -8.752 -23.556 1.00 95.19 215 SER A C 1
ATOM 1658 O O . SER A 1 215 ? 11.358 -8.572 -22.579 1.00 95.19 215 SER A O 1
ATOM 1660 N N . VAL A 1 216 ? 11.094 -8.745 -24.806 1.00 95.38 216 VAL A N 1
ATOM 1661 C CA . VAL A 1 216 ? 12.506 -8.472 -25.132 1.00 95.38 216 VAL A CA 1
ATOM 1662 C C . VAL A 1 216 ? 12.896 -7.062 -24.687 1.00 95.38 216 VAL A C 1
ATOM 1664 O O . VAL A 1 216 ? 13.965 -6.865 -24.112 1.00 95.38 216 VAL A O 1
ATOM 1667 N N . GLU A 1 217 ? 11.998 -6.097 -24.865 1.00 96.62 217 GLU A N 1
ATOM 1668 C CA . GLU A 1 217 ? 12.177 -4.697 -24.484 1.00 96.62 217 GLU A CA 1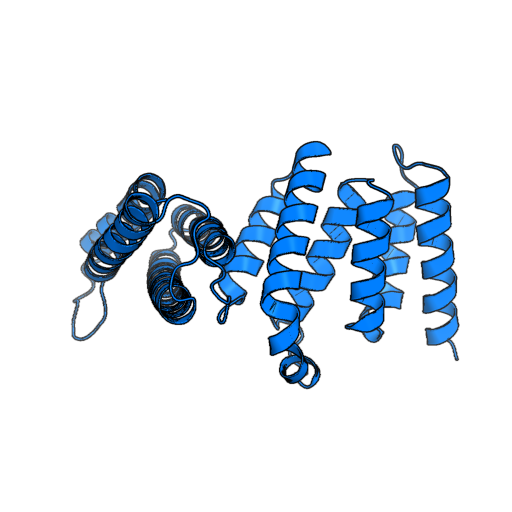
ATOM 1669 C C . GLU A 1 217 ? 12.316 -4.548 -22.967 1.00 96.62 217 GLU A C 1
ATOM 1671 O O . GLU A 1 217 ? 13.211 -3.845 -22.497 1.00 96.62 217 GLU A O 1
ATOM 1676 N N . ALA A 1 218 ? 11.484 -5.247 -22.186 1.00 96.19 218 ALA A N 1
ATOM 1677 C CA . ALA A 1 218 ? 11.571 -5.232 -20.727 1.00 96.19 218 ALA A CA 1
ATOM 1678 C C . ALA A 1 218 ? 12.909 -5.806 -20.235 1.00 96.19 218 ALA A C 1
ATOM 1680 O O . ALA A 1 218 ? 13.553 -5.226 -19.358 1.00 96.19 218 ALA A O 1
ATOM 1681 N N . ARG A 1 219 ? 13.371 -6.911 -20.838 1.00 97.38 219 ARG A N 1
ATOM 1682 C CA . ARG A 1 219 ? 14.679 -7.506 -20.519 1.00 97.38 219 ARG A CA 1
ATOM 1683 C C . ARG A 1 219 ? 15.821 -6.560 -20.865 1.00 97.38 219 ARG A C 1
ATOM 1685 O O . ARG A 1 219 ? 16.670 -6.310 -20.015 1.00 97.38 219 ARG A O 1
ATOM 1692 N N . ALA A 1 220 ? 15.823 -6.003 -22.074 1.00 97.12 220 ALA A N 1
ATOM 1693 C CA . ALA A 1 220 ? 16.847 -5.064 -22.522 1.00 97.12 220 ALA A CA 1
ATOM 1694 C C . ALA A 1 220 ? 16.910 -3.821 -21.619 1.00 97.12 220 ALA A C 1
ATOM 1696 O O . ALA A 1 220 ? 17.994 -3.402 -21.214 1.00 97.12 220 ALA A O 1
ATOM 1697 N N . MET A 1 221 ? 15.751 -3.281 -21.232 1.00 97.75 221 MET A N 1
ATOM 1698 C CA . MET A 1 221 ? 15.640 -2.128 -20.340 1.00 97.75 221 MET A CA 1
ATOM 1699 C C . MET A 1 221 ? 16.281 -2.384 -18.969 1.00 97.75 221 MET A C 1
ATOM 1701 O O . MET A 1 221 ? 17.019 -1.534 -18.462 1.00 97.75 221 MET A O 1
ATOM 1705 N N . VAL A 1 222 ? 15.992 -3.531 -18.352 1.00 97.69 222 VAL A N 1
ATOM 1706 C CA . VAL A 1 222 ? 16.555 -3.890 -17.044 1.00 97.69 222 VAL A CA 1
ATOM 1707 C C . VAL A 1 222 ? 18.045 -4.201 -17.160 1.00 97.69 222 VAL A C 1
ATOM 1709 O O . VAL A 1 222 ? 18.816 -3.745 -16.321 1.00 97.69 222 VAL A O 1
ATOM 1712 N N . GLN A 1 223 ? 18.478 -4.898 -18.215 1.00 97.19 223 GLN A N 1
ATOM 1713 C CA . GLN A 1 223 ? 19.895 -5.204 -18.426 1.00 97.19 223 GLN A CA 1
ATOM 1714 C C . GLN A 1 223 ? 20.740 -3.945 -18.635 1.00 97.19 223 GLN A C 1
ATOM 1716 O O . GLN A 1 223 ? 21.798 -3.813 -18.024 1.00 97.19 223 GLN A O 1
ATOM 1721 N N . ALA A 1 224 ? 20.254 -2.977 -19.418 1.00 97.00 224 ALA A N 1
ATOM 1722 C CA . ALA A 1 224 ? 20.939 -1.699 -19.604 1.00 97.00 224 ALA A CA 1
ATOM 1723 C C . ALA A 1 224 ? 21.144 -0.957 -18.270 1.00 97.00 224 ALA A C 1
ATOM 1725 O O . ALA A 1 224 ? 22.221 -0.417 -18.009 1.00 97.00 224 ALA A O 1
ATOM 1726 N N . ARG A 1 225 ? 20.134 -0.971 -17.388 1.00 97.50 225 ARG A N 1
ATOM 1727 C CA . ARG A 1 225 ? 20.234 -0.385 -16.043 1.00 97.50 225 ARG A CA 1
ATOM 1728 C C . ARG A 1 225 ? 21.158 -1.174 -15.125 1.00 97.50 225 ARG A C 1
ATOM 1730 O O . ARG A 1 225 ? 21.955 -0.560 -14.424 1.00 97.50 225 ARG A O 1
ATOM 1737 N N . ASN A 1 226 ? 21.102 -2.503 -15.165 1.00 97.38 226 ASN A N 1
ATOM 1738 C CA . ASN A 1 226 ? 22.008 -3.362 -14.410 1.00 97.38 226 ASN A CA 1
ATOM 1739 C C . ASN A 1 226 ? 23.468 -3.038 -14.757 1.00 97.38 226 ASN A C 1
ATOM 1741 O O . ASN A 1 226 ? 24.224 -2.635 -13.879 1.00 97.38 226 ASN A O 1
ATOM 1745 N N . VAL A 1 227 ? 23.826 -3.047 -16.048 1.00 96.50 227 VAL A N 1
ATOM 1746 C CA . VAL A 1 227 ? 25.171 -2.676 -16.526 1.00 96.50 227 VAL A CA 1
ATOM 1747 C C . VAL A 1 227 ? 25.563 -1.265 -16.078 1.00 96.50 227 VAL A C 1
ATOM 1749 O O . VAL A 1 227 ? 26.663 -1.076 -15.552 1.00 96.50 227 VAL A O 1
ATOM 1752 N N . LYS A 1 228 ? 24.669 -0.276 -16.225 1.00 96.00 228 LYS A N 1
ATOM 1753 C CA . LYS A 1 228 ? 24.902 1.113 -15.790 1.00 96.00 228 LYS A CA 1
ATOM 1754 C C . LYS A 1 228 ? 25.258 1.201 -14.304 1.00 96.00 228 LYS A C 1
ATOM 1756 O O . LYS A 1 228 ? 26.170 1.941 -13.947 1.00 96.00 228 LYS A O 1
ATOM 1761 N N . TRP A 1 229 ? 24.537 0.495 -13.436 1.00 95.56 229 TRP A N 1
ATOM 1762 C CA . TRP A 1 229 ? 24.673 0.652 -11.986 1.00 95.56 229 TRP A CA 1
ATOM 1763 C C . TRP A 1 229 ? 25.721 -0.268 -11.357 1.00 95.56 229 TRP A C 1
ATOM 1765 O O . TRP A 1 229 ? 26.375 0.151 -10.407 1.00 95.56 229 TRP A O 1
ATOM 1775 N N . THR A 1 230 ? 25.967 -1.461 -11.905 1.00 91.31 230 THR A N 1
ATOM 1776 C CA . THR A 1 230 ? 27.008 -2.371 -11.390 1.00 91.31 230 THR A CA 1
ATOM 1777 C C . THR A 1 230 ? 28.413 -2.037 -11.886 1.00 91.31 230 THR A C 1
ATOM 1779 O O . THR A 1 230 ? 29.393 -2.421 -11.255 1.00 91.31 230 THR A O 1
ATOM 1782 N N . SER A 1 231 ? 28.545 -1.343 -13.022 1.00 87.19 231 SER A N 1
ATOM 1783 C CA . SER A 1 231 ? 29.850 -0.834 -13.475 1.00 87.19 231 SER A CA 1
ATOM 1784 C C . SER A 1 231 ? 30.317 0.352 -12.625 1.00 87.19 231 SER A C 1
ATOM 1786 O O . SER A 1 231 ? 31.494 0.439 -12.294 1.00 87.19 231 SER A O 1
ATOM 1788 N N . ARG A 1 232 ? 29.384 1.208 -12.190 1.00 74.19 232 ARG A N 1
ATOM 1789 C CA . ARG A 1 232 ? 29.645 2.352 -11.301 1.00 74.19 232 ARG A CA 1
ATOM 1790 C C . ARG A 1 232 ? 30.046 1.970 -9.880 1.00 74.19 232 ARG A C 1
ATOM 1792 O O . ARG A 1 232 ? 30.733 2.746 -9.242 1.00 74.19 232 ARG A O 1
ATOM 1799 N N . SER A 1 233 ? 29.621 0.813 -9.378 1.00 61.78 233 SER A N 1
ATOM 1800 C CA . SER A 1 233 ? 29.974 0.349 -8.028 1.00 61.78 233 SER A CA 1
ATOM 1801 C C . SER A 1 233 ? 31.344 -0.336 -7.945 1.00 61.78 233 SER A C 1
ATOM 1803 O O . SER A 1 233 ? 31.744 -0.744 -6.860 1.00 61.78 233 SER A O 1
ATOM 1805 N N . ARG A 1 234 ? 32.018 -0.553 -9.085 1.00 57.91 234 ARG A N 1
ATOM 1806 C CA . ARG A 1 234 ? 33.360 -1.164 -9.174 1.00 57.91 234 ARG A CA 1
ATOM 1807 C C . ARG A 1 234 ? 34.479 -0.139 -9.406 1.00 57.91 234 ARG A C 1
ATOM 1809 O O . ARG A 1 234 ? 35.637 -0.546 -9.439 1.00 57.91 234 ARG A O 1
ATOM 1816 N N . ALA A 1 235 ? 34.125 1.127 -9.617 1.00 49.94 235 ALA A N 1
ATOM 1817 C CA . ALA A 1 235 ? 35.041 2.258 -9.754 1.00 49.94 235 ALA A CA 1
ATOM 1818 C C . ALA A 1 235 ? 35.111 3.020 -8.427 1.00 49.94 235 ALA A C 1
ATOM 1820 O O . ALA A 1 235 ? 36.210 3.520 -8.112 1.00 49.94 235 ALA A O 1
#

Radius of gyration: 20.14 Å; chains: 1; bounding box: 57×39×59 Å

pLDDT: mean 90.42, std 9.83, range [49.94, 98.25]

Secondary structure (DSSP, 8-state):
-HHHHHHHHHHHHHHHHHHT---TTSPPHHHHHHHHHHHHHHHHHHHHHT-TTS---HHHHHHHHHHHHHHHHHHHHHHHHTT-HHHHHHHHHHHHHHHHHHHHTT---S--HHHHHHHHHHHHH--SHHHHHHHHHHHHHHHHHHTTTTTTGGG---TT-HHHHHHHHHHHHHHHH--HHHHHHHHHHHHHH-TTTHHHHHHHHHHHHTSTT--HHHHHHHHHHHHHHHHHTT-

Foldseek 3Di:
DLVLLCVLLVVLLVLQVVVVPPCPVHCGSVNLNVQLVVLVVVLVVCCVPQNQQGADPQVVLQVSLVSLVVSLVVSLVSCVVSVVVVSNLSSLLCNLVSVSSSVSNVHADPDCQSVLVNLVVQLVVDPDLVSLVVSLVSLVSNCVRCVVVCPVVLPDPDCSDSVNSSLLSSLVSLLSNLPQVSNVVSLVVCCVRPLVCQQVSLVVSLVVQVDPDHDPSSNVVSVVSNCVNNVVVVD

Sequence (235 aa):
MRARLKAAARDIVAAFEVAGIPPGNKITPTMLVDALDVFFDDCERIDREYGPTAEVLAEDVTAIADQLFECLHDLGNWADRLKLRGARVAVIDISLEVAQWCMRHRGQLRQIGPVVAALANRANLAGSLDACVALSDAYEAVITNVAARLQADHLSKDPLRPWRQLLINAAIVSTRSRDLKKMDRAYKRLEAHLPSECPAFFQQAAHQVAGLGFSVEARAMVQARNVKWTSRSRA